Protein AF-A0A958KRF5-F1 (afdb_monomer_lite)

Radius of gyration: 27.11 Å; chains: 1; bounding box: 84×37×66 Å

Secondary structure (DSSP, 8-state):
-EEEEEEEESS--EEEEETTEEEEEEEEEEEEEES---HHHHHHHHHHSS-TTTEEEEEEETTPBPSSEEEEEEEPTTS--HHHHHHHHHHHTSS---TT-EEEEEEEEEESS--S---BTT--TTTEEEEEE-TTPBP---GGGTT----PPPP-B--TTTHHHHHHHTT----HHHHHHHHHIIIIII-SPPBHHHHHHHHHHHSHHHH-TTTTS-EEEEETTEEEEEE--

Structure (mmCIF, N/CA/C/O backbone):
data_AF-A0A958KRF5-F1
#
_entry.id   AF-A0A958KRF5-F1
#
loop_
_atom_site.group_PDB
_atom_site.id
_atom_site.type_symbol
_atom_site.label_atom_id
_atom_site.label_alt_id
_atom_site.label_comp_id
_atom_site.label_asym_id
_atom_site.label_entity_id
_atom_site.label_seq_id
_atom_site.pdbx_PDB_ins_code
_atom_site.Cartn_x
_atom_site.Cartn_y
_atom_site.Cartn_z
_atom_site.occupancy
_atom_site.B_iso_or_equiv
_atom_site.auth_seq_id
_atom_site.auth_comp_id
_atom_site.auth_asym_id
_atom_site.auth_atom_id
_atom_site.pdbx_PDB_model_num
ATOM 1 N N . MET A 1 1 ? -22.937 -1.996 3.346 1.00 79.69 1 MET A N 1
ATOM 2 C CA . MET A 1 1 ? -22.781 -1.578 4.761 1.00 79.69 1 MET A CA 1
ATOM 3 C C . MET A 1 1 ? -21.306 -1.286 5.041 1.00 79.69 1 MET A C 1
ATOM 5 O O . MET A 1 1 ? -20.457 -1.923 4.430 1.00 79.69 1 MET A O 1
ATOM 9 N N . GLN A 1 2 ? -21.000 -0.304 5.892 1.00 88.25 2 GLN A N 1
ATOM 10 C CA . GLN A 1 2 ? -19.638 0.022 6.340 1.00 88.25 2 GLN A CA 1
ATOM 11 C C . GLN A 1 2 ? -19.495 -0.416 7.794 1.00 88.25 2 GLN A C 1
ATOM 13 O O . GLN A 1 2 ? -20.316 -0.040 8.629 1.00 88.25 2 GLN A O 1
ATOM 18 N N . LEU A 1 3 ? -18.495 -1.242 8.077 1.00 89.19 3 LEU A N 1
ATOM 19 C CA . LEU A 1 3 ? -18.317 -1.873 9.380 1.00 89.19 3 LEU A CA 1
ATOM 20 C C . LEU A 1 3 ? -16.879 -1.743 9.843 1.00 89.19 3 LEU A C 1
ATOM 22 O O . LEU A 1 3 ? -15.954 -1.864 9.038 1.00 89.19 3 LEU A O 1
ATOM 26 N N . ARG A 1 4 ? -16.719 -1.584 11.151 1.00 92.19 4 ARG A N 1
ATOM 27 C CA . ARG A 1 4 ? -15.450 -1.659 11.869 1.00 92.19 4 ARG A CA 1
ATOM 28 C C . ARG A 1 4 ? -15.564 -2.754 12.919 1.00 92.19 4 ARG A C 1
ATOM 30 O O . ARG A 1 4 ? -16.393 -2.666 13.816 1.00 92.19 4 ARG A O 1
ATOM 37 N N . PHE A 1 5 ? -14.748 -3.790 12.804 1.00 93.38 5 PHE A N 1
ATOM 38 C CA . PHE A 1 5 ? -14.543 -4.764 13.866 1.00 93.38 5 PHE A CA 1
ATOM 39 C C . PHE A 1 5 ? -13.341 -4.323 14.686 1.00 93.38 5 PHE A C 1
ATOM 41 O O . PHE A 1 5 ? -12.286 -4.011 14.133 1.00 93.38 5 PHE A O 1
ATOM 48 N N . GLU A 1 6 ? -13.517 -4.319 15.996 1.00 94.19 6 GLU A N 1
ATOM 49 C CA . GLU A 1 6 ? -12.472 -4.046 16.968 1.00 94.19 6 GLU A CA 1
ATOM 50 C C . GLU A 1 6 ? -12.199 -5.319 17.748 1.00 94.19 6 GLU A C 1
ATOM 52 O O . GLU A 1 6 ? -13.107 -5.857 18.380 1.00 94.19 6 GLU A O 1
ATOM 57 N N . VAL A 1 7 ? -10.966 -5.808 17.682 1.00 93.88 7 VAL A N 1
ATOM 58 C CA . VAL A 1 7 ? -10.522 -6.975 18.439 1.00 93.88 7 VAL A CA 1
ATOM 59 C C . VAL A 1 7 ? -9.513 -6.527 19.482 1.00 93.88 7 VAL A C 1
ATOM 61 O O . VAL A 1 7 ? -8.427 -6.055 19.144 1.00 93.88 7 VAL A O 1
ATOM 64 N N . THR A 1 8 ? -9.864 -6.696 20.751 1.00 92.88 8 THR A N 1
ATOM 65 C CA . THR A 1 8 ? -9.093 -6.184 21.891 1.00 92.88 8 THR A CA 1
ATOM 66 C C . THR A 1 8 ? -8.690 -7.338 22.796 1.00 92.88 8 THR A C 1
ATOM 68 O O . THR A 1 8 ? -9.474 -8.258 23.018 1.00 92.88 8 THR A O 1
ATOM 71 N N . ASN A 1 9 ? -7.472 -7.314 23.337 1.00 89.44 9 ASN A N 1
ATOM 72 C CA . ASN A 1 9 ? -7.054 -8.309 24.326 1.00 89.44 9 ASN A CA 1
ATOM 73 C C . ASN A 1 9 ? -7.743 -8.061 25.676 1.00 89.44 9 ASN A C 1
ATOM 75 O O . ASN A 1 9 ? -7.776 -6.936 26.164 1.00 89.44 9 ASN A O 1
ATOM 79 N N . LYS A 1 10 ? -8.219 -9.132 26.314 1.00 85.81 10 LYS A N 1
ATOM 80 C CA . LYS A 1 10 ? -8.932 -9.089 27.605 1.00 85.81 10 LYS A CA 1
ATOM 81 C C . LYS A 1 10 ? -8.060 -8.682 28.786 1.00 85.81 10 LYS A C 1
ATOM 83 O O . LYS A 1 10 ? -8.551 -8.108 29.750 1.00 85.81 10 LYS A O 1
ATOM 88 N N . PHE A 1 11 ? -6.781 -9.041 28.732 1.00 81.81 11 PHE A N 1
ATOM 89 C CA . PHE A 1 11 ? -5.903 -9.049 29.906 1.00 81.81 11 PHE A CA 1
ATOM 90 C C . PHE A 1 11 ? -4.657 -8.175 29.745 1.00 81.81 11 PHE A C 1
ATOM 92 O O . PHE A 1 11 ? -3.773 -8.219 30.596 1.00 81.81 11 PHE A O 1
ATOM 99 N N . ILE A 1 12 ? -4.546 -7.432 28.642 1.00 79.19 12 ILE A N 1
ATOM 100 C CA . ILE A 1 12 ? -3.335 -6.681 28.308 1.00 79.19 12 ILE A CA 1
ATOM 101 C C . ILE A 1 12 ? -3.697 -5.215 28.114 1.00 79.19 12 ILE A C 1
ATOM 103 O O . ILE A 1 12 ? -4.363 -4.852 27.147 1.00 79.19 12 ILE A O 1
ATOM 107 N N . GLU A 1 13 ? -3.192 -4.384 29.017 1.00 82.06 13 GLU A N 1
ATOM 108 C CA . GLU A 1 13 ? -3.011 -2.953 28.795 1.00 82.06 13 GLU A CA 1
ATOM 109 C C . GLU A 1 13 ? -1.543 -2.712 28.448 1.00 82.06 13 GLU A C 1
ATOM 111 O O . GLU A 1 13 ? -0.655 -3.377 28.991 1.00 82.06 13 GLU A O 1
ATOM 116 N N . SER A 1 14 ? -1.276 -1.775 27.543 1.00 85.81 14 SER A N 1
ATOM 117 C CA . SER A 1 14 ? 0.089 -1.432 27.155 1.00 85.81 14 SER A CA 1
ATOM 118 C C . SER A 1 14 ? 0.374 0.046 27.362 1.00 85.81 14 SER A C 1
ATOM 120 O O . SER A 1 14 ? -0.522 0.880 27.494 1.00 85.81 14 SER A O 1
ATOM 122 N N . GLU A 1 15 ? 1.659 0.376 27.401 1.00 89.31 15 GLU A N 1
ATOM 123 C CA . GLU A 1 15 ? 2.116 1.753 27.324 1.00 89.31 15 GLU A CA 1
ATOM 124 C C . GLU A 1 15 ? 2.701 2.003 25.942 1.00 89.31 15 GLU A C 1
ATOM 126 O O . GLU A 1 15 ? 3.527 1.222 25.464 1.00 89.31 15 GLU A O 1
ATOM 131 N N . LYS A 1 16 ? 2.306 3.109 25.312 1.00 88.06 16 LYS A N 1
ATOM 132 C CA . LYS A 1 16 ? 2.928 3.578 24.069 1.00 88.06 16 LYS A CA 1
ATOM 133 C C . LYS A 1 16 ? 3.718 4.831 24.336 1.00 88.06 16 LYS A C 1
ATOM 135 O O . LYS A 1 16 ? 3.261 5.711 25.072 1.00 88.06 16 LYS A O 1
ATOM 140 N N . ARG A 1 17 ? 4.890 4.930 23.710 1.00 87.62 17 ARG A N 1
ATOM 141 C CA . ARG A 1 17 ? 5.601 6.203 23.642 1.00 87.62 17 ARG A CA 1
ATOM 142 C C . ARG A 1 17 ? 4.840 7.161 22.731 1.00 87.62 17 ARG A C 1
ATOM 144 O O . ARG A 1 17 ? 4.450 6.786 21.625 1.00 87.62 17 ARG A O 1
ATOM 151 N N . ILE A 1 18 ? 4.657 8.386 23.212 1.00 86.62 18 ILE A N 1
ATOM 152 C CA . ILE A 1 18 ? 3.979 9.467 22.503 1.00 86.62 18 ILE A CA 1
ATOM 153 C C . ILE A 1 18 ? 4.820 10.730 22.645 1.00 86.62 18 ILE A C 1
ATOM 155 O O . ILE A 1 18 ? 4.816 11.397 23.683 1.00 86.62 18 ILE A O 1
ATOM 159 N N . GLY A 1 19 ? 5.620 11.005 21.619 1.00 84.75 19 GLY A N 1
ATOM 160 C CA . GLY A 1 19 ? 6.720 11.966 21.683 1.00 84.75 19 GLY A CA 1
ATOM 161 C C . GLY A 1 19 ? 7.662 11.662 22.851 1.00 84.75 19 GLY A C 1
ATOM 162 O O . GLY A 1 19 ? 8.287 10.600 22.898 1.00 84.75 19 GLY A O 1
ATOM 163 N N . ALA A 1 20 ? 7.751 12.587 23.811 1.00 84.50 20 ALA A N 1
ATOM 164 C CA . ALA A 1 20 ? 8.612 12.462 24.991 1.00 84.50 20 ALA A CA 1
ATOM 165 C C . ALA A 1 20 ? 7.956 11.764 26.202 1.00 84.50 20 ALA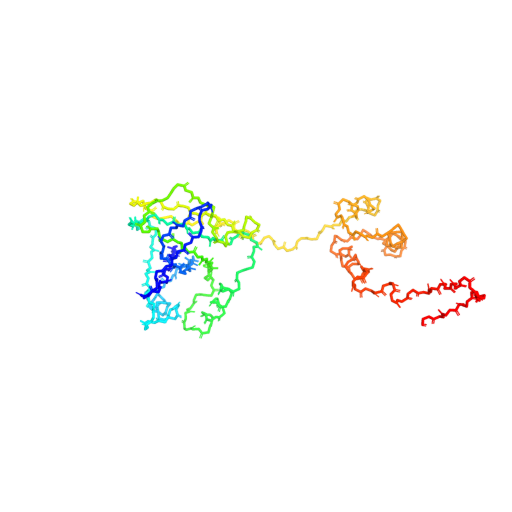 A C 1
ATOM 167 O O . ALA A 1 20 ? 8.630 11.544 27.208 1.00 84.50 20 ALA A O 1
ATOM 168 N N . THR A 1 21 ? 6.665 11.424 26.144 1.00 87.38 21 THR A N 1
ATOM 169 C CA . THR A 1 21 ? 5.931 10.816 27.268 1.00 87.38 21 THR A CA 1
ATOM 170 C C . THR A 1 21 ? 5.457 9.400 26.939 1.00 87.38 21 THR A C 1
ATOM 172 O O . THR A 1 21 ? 5.683 8.876 25.845 1.00 87.38 21 THR A O 1
ATOM 175 N N . ARG A 1 22 ? 4.821 8.745 27.916 1.00 89.25 22 ARG A N 1
ATOM 176 C CA . ARG A 1 22 ? 4.114 7.476 27.733 1.00 89.25 22 ARG A CA 1
ATOM 177 C C . ARG A 1 22 ? 2.656 7.634 28.127 1.00 89.25 22 ARG A C 1
ATOM 179 O O . ARG A 1 22 ? 2.356 8.337 29.090 1.00 89.25 22 ARG A O 1
ATOM 186 N N . ALA A 1 23 ? 1.772 6.956 27.407 1.00 89.44 23 ALA A N 1
ATOM 187 C CA . ALA A 1 23 ? 0.360 6.867 27.749 1.00 89.44 23 ALA A CA 1
ATOM 188 C C . ALA A 1 23 ? -0.068 5.406 27.839 1.00 89.44 23 ALA A C 1
ATOM 190 O O . ALA A 1 23 ? 0.371 4.578 27.037 1.00 89.44 23 ALA A O 1
ATOM 191 N N . LYS A 1 24 ? -0.946 5.110 28.801 1.00 91.56 24 LYS A N 1
ATOM 192 C CA . LYS A 1 24 ? -1.617 3.815 28.884 1.00 91.56 24 LYS A CA 1
ATOM 193 C C . LYS A 1 24 ? -2.723 3.748 27.845 1.00 91.56 24 LYS A C 1
ATOM 195 O O . LYS A 1 24 ? -3.577 4.639 27.782 1.00 91.56 24 LYS A O 1
ATOM 200 N N . VAL A 1 25 ? -2.703 2.687 27.057 1.00 91.25 25 VAL A N 1
ATOM 201 C CA . VAL A 1 25 ? -3.658 2.455 25.981 1.00 91.25 25 VAL A CA 1
ATOM 202 C C . VAL A 1 25 ? -4.135 1.009 25.991 1.00 91.25 25 VAL A C 1
ATOM 204 O O . VAL A 1 25 ? -3.460 0.108 26.497 1.00 91.25 25 VAL A O 1
ATOM 207 N N . LYS A 1 26 ? -5.286 0.782 25.368 1.00 91.25 26 LYS A N 1
ATOM 208 C CA . LYS A 1 26 ? -5.682 -0.546 24.902 1.00 91.25 26 LYS A CA 1
ATOM 209 C C . LYS A 1 26 ? -5.274 -0.688 23.440 1.00 91.25 26 LYS A C 1
ATOM 211 O O . LYS A 1 26 ? -5.622 0.157 22.613 1.00 91.25 26 LYS A O 1
ATOM 216 N N . ASP A 1 27 ? -4.531 -1.748 23.132 1.00 91.25 27 ASP A N 1
ATOM 217 C CA . ASP A 1 27 ? -4.245 -2.133 21.752 1.00 91.25 27 ASP A CA 1
ATOM 218 C C . ASP A 1 27 ? -5.478 -2.807 21.145 1.00 91.25 27 ASP A C 1
ATOM 220 O O . ASP A 1 27 ? -5.961 -3.826 21.649 1.00 91.25 27 ASP A O 1
ATOM 224 N N . VAL A 1 28 ? -5.951 -2.257 20.034 1.00 93.31 28 VAL A N 1
ATOM 225 C CA . VAL A 1 28 ? -7.111 -2.753 19.298 1.00 93.31 28 VAL A CA 1
ATOM 226 C C . VAL A 1 28 ? -6.673 -3.119 17.885 1.00 93.31 28 VAL A C 1
ATOM 228 O O . VAL A 1 28 ? -6.094 -2.303 17.169 1.00 93.31 28 VAL A O 1
ATOM 231 N N . PHE A 1 29 ? -6.955 -4.343 17.455 1.00 93.75 29 PHE A N 1
ATOM 232 C CA . PHE A 1 29 ? -6.814 -4.739 16.057 1.00 93.75 29 PHE A CA 1
ATOM 233 C C . PHE A 1 29 ? -8.082 -4.372 15.303 1.00 93.75 29 PHE A C 1
ATOM 235 O O . PHE A 1 29 ? -9.191 -4.677 15.746 1.00 93.75 29 PHE A O 1
ATOM 242 N N . LEU A 1 30 ? -7.913 -3.704 14.168 1.00 94.31 30 LEU A N 1
ATOM 243 C CA . LEU A 1 30 ? -9.020 -3.189 13.384 1.00 94.31 30 LEU A CA 1
ATOM 244 C C . LEU A 1 30 ? -9.201 -3.986 12.103 1.00 94.31 30 LEU A C 1
ATOM 246 O O . LEU A 1 30 ? -8.239 -4.223 11.373 1.00 94.31 30 LEU A O 1
ATOM 250 N N . PHE A 1 31 ? -10.456 -4.308 11.800 1.00 93.44 31 PHE A N 1
ATOM 251 C CA . PHE A 1 31 ? -10.863 -4.850 10.508 1.00 93.44 31 PHE A CA 1
ATOM 252 C C . PHE A 1 31 ? -12.042 -4.044 9.970 1.00 93.44 31 PHE A C 1
ATOM 254 O O . PHE A 1 31 ? -13.120 -4.012 10.564 1.00 93.44 31 PHE A O 1
ATOM 261 N N . TYR A 1 32 ? -11.846 -3.394 8.833 1.00 92.06 32 TYR A N 1
ATOM 262 C CA . TYR A 1 32 ? -12.872 -2.631 8.140 1.00 92.06 32 TYR A CA 1
ATOM 263 C C . TYR A 1 32 ? -13.445 -3.481 7.022 1.00 92.06 32 TYR A C 1
ATOM 265 O O . TYR A 1 32 ? -12.696 -4.017 6.208 1.00 92.06 32 TYR A O 1
ATOM 273 N N . PHE A 1 33 ? -14.770 -3.555 6.961 1.00 89.12 33 PHE A N 1
ATOM 274 C CA . PHE A 1 33 ? -15.487 -4.236 5.893 1.00 89.12 33 PHE A CA 1
ATOM 275 C C . PHE A 1 33 ? -16.419 -3.255 5.194 1.00 89.12 33 PHE A C 1
ATOM 277 O O . PHE A 1 33 ? -17.196 -2.543 5.837 1.00 89.12 33 PHE A O 1
ATOM 284 N N . GLN A 1 34 ? -16.373 -3.247 3.865 1.00 85.69 34 GLN A N 1
ATOM 285 C CA . GLN A 1 34 ? -17.325 -2.523 3.032 1.00 85.69 34 GLN A CA 1
ATOM 286 C C . GLN A 1 34 ? -18.035 -3.511 2.106 1.00 85.69 34 GLN A C 1
ATOM 288 O O . GLN A 1 34 ? -17.536 -3.832 1.028 1.00 85.69 34 GLN A O 1
ATOM 293 N N . ASP A 1 35 ? -19.201 -3.992 2.545 1.00 79.12 35 ASP A N 1
ATOM 294 C CA . ASP A 1 35 ? -20.067 -4.890 1.772 1.00 79.12 35 ASP A CA 1
ATOM 295 C C . ASP A 1 35 ? -21.473 -5.002 2.394 1.00 79.12 35 ASP A C 1
ATOM 297 O O . ASP A 1 35 ? -21.731 -4.504 3.493 1.00 79.12 35 ASP A O 1
ATOM 301 N N . ASN A 1 36 ? -22.409 -5.650 1.707 1.00 78.38 36 ASN A N 1
ATOM 302 C CA . ASN A 1 36 ? -23.692 -6.084 2.253 1.00 78.38 36 ASN A CA 1
ATOM 303 C C . ASN A 1 36 ? -23.544 -7.470 2.893 1.00 78.38 36 ASN A C 1
ATOM 305 O O . ASN A 1 36 ? -23.828 -8.492 2.276 1.00 78.38 36 ASN A O 1
ATOM 309 N N . LEU A 1 37 ? -23.073 -7.490 4.138 1.00 79.81 37 LEU A N 1
ATOM 310 C CA . LEU A 1 37 ? -22.965 -8.709 4.940 1.00 79.81 37 LEU A CA 1
ATOM 311 C C . LEU A 1 37 ? -24.303 -9.032 5.616 1.00 79.81 37 LEU A C 1
ATOM 313 O O . LEU A 1 37 ? -24.923 -8.159 6.226 1.00 79.81 37 LEU A O 1
ATOM 317 N N . SER A 1 38 ? -24.738 -10.288 5.526 1.00 82.69 38 SER A N 1
ATOM 318 C CA . SER A 1 38 ? -25.911 -10.794 6.241 1.00 82.69 38 SER A CA 1
ATOM 319 C C . SER A 1 38 ? -25.623 -10.988 7.734 1.00 82.69 38 SER A C 1
ATOM 321 O O . SER A 1 38 ? -24.473 -11.045 8.172 1.00 82.69 38 SER A O 1
ATOM 323 N N . THR A 1 39 ? -26.666 -11.160 8.549 1.00 83.62 39 THR A N 1
ATOM 324 C CA . THR A 1 39 ? -26.510 -11.470 9.981 1.00 83.62 39 THR A CA 1
ATOM 325 C C . THR A 1 39 ? -25.702 -12.750 10.215 1.00 83.62 39 THR A C 1
ATOM 327 O O . THR A 1 39 ? -24.913 -12.822 11.156 1.00 83.62 39 THR A O 1
ATOM 330 N N . ASN A 1 40 ? -25.864 -13.753 9.346 1.00 83.94 40 ASN A N 1
ATOM 331 C CA . ASN A 1 40 ? -25.083 -14.984 9.418 1.00 83.94 40 ASN A CA 1
ATOM 332 C C . ASN A 1 40 ? -23.593 -14.717 9.158 1.00 83.94 40 ASN A C 1
ATOM 334 O O . ASN A 1 40 ? -22.742 -15.229 9.883 1.00 83.94 40 ASN A O 1
ATOM 338 N N . ASP A 1 41 ? -23.288 -13.854 8.190 1.00 83.31 41 ASP A N 1
ATOM 339 C CA . ASP A 1 41 ? -21.914 -13.488 7.848 1.00 83.31 41 ASP A CA 1
ATOM 340 C C . ASP A 1 41 ? -21.221 -12.779 9.015 1.00 83.31 41 ASP A C 1
ATOM 342 O O . ASP A 1 41 ? -20.102 -13.129 9.391 1.00 83.31 41 ASP A O 1
ATOM 346 N N . LEU A 1 42 ? -21.922 -11.843 9.663 1.00 85.56 42 LEU A N 1
ATOM 347 C CA . LEU A 1 42 ? -21.430 -11.163 10.864 1.00 85.56 42 LEU A CA 1
ATOM 348 C C . LEU A 1 42 ? -21.155 -12.144 12.009 1.00 85.56 42 LEU A C 1
ATOM 350 O O . LEU A 1 42 ? -20.163 -11.993 12.720 1.00 85.56 42 LEU A O 1
ATOM 354 N N . ASN A 1 43 ? -22.005 -13.157 12.189 1.00 86.38 43 ASN A N 1
ATOM 355 C CA . ASN A 1 43 ? -21.811 -14.176 13.221 1.00 86.38 43 ASN A CA 1
ATOM 356 C C . ASN A 1 43 ? -20.592 -15.063 12.943 1.00 86.38 43 ASN A C 1
ATOM 358 O O . ASN A 1 43 ? -19.884 -15.431 13.882 1.00 86.38 43 ASN A O 1
ATOM 362 N N . ILE A 1 44 ? -20.331 -15.393 11.677 1.00 85.06 44 ILE A N 1
ATOM 363 C CA . ILE A 1 44 ? -19.126 -16.127 11.273 1.00 85.06 44 ILE A CA 1
ATOM 364 C C . ILE A 1 44 ? -17.888 -15.262 11.523 1.00 85.06 44 ILE A C 1
ATOM 366 O O . ILE A 1 44 ? -16.974 -15.700 12.218 1.00 85.06 44 ILE A O 1
ATOM 370 N N . LEU A 1 45 ? -17.883 -14.015 11.045 1.00 86.50 45 LEU A N 1
ATOM 371 C CA . LEU A 1 45 ? -16.763 -13.085 11.227 1.00 86.50 45 LEU A CA 1
ATOM 372 C C . LEU A 1 45 ? -16.425 -12.863 12.699 1.00 86.50 45 LEU A C 1
ATOM 374 O O . LEU A 1 45 ? -15.259 -12.950 13.080 1.00 86.50 45 LEU A O 1
ATOM 378 N N . LYS A 1 46 ? -17.439 -12.668 13.551 1.00 87.12 46 LYS A N 1
ATOM 379 C CA . LYS A 1 46 ? -17.240 -12.556 15.000 1.00 87.12 46 LYS A CA 1
ATOM 380 C C . LYS A 1 46 ? -16.516 -13.768 15.575 1.00 87.12 46 LYS A C 1
ATOM 382 O O . LYS A 1 46 ? -15.736 -13.587 16.489 1.00 87.12 46 LYS A O 1
ATOM 387 N N . LYS A 1 47 ? -16.730 -14.982 15.066 1.00 84.94 47 LYS A N 1
ATOM 388 C CA . LYS A 1 47 ? -16.044 -16.186 15.566 1.00 84.94 47 LYS A CA 1
ATOM 389 C C . LYS A 1 47 ? -14.635 -16.361 15.005 1.00 84.94 47 LYS A C 1
ATOM 391 O O . LYS A 1 47 ? -13.794 -16.925 15.689 1.00 84.94 47 LYS A O 1
ATOM 396 N N . VAL A 1 48 ? -14.396 -15.923 13.771 1.00 84.94 48 VAL A N 1
ATOM 397 C CA . VAL A 1 48 ? -13.145 -16.200 13.045 1.00 84.94 48 VAL A CA 1
ATOM 398 C C . VAL A 1 48 ? -12.075 -15.135 13.294 1.00 84.94 48 VAL A C 1
ATOM 400 O O . VAL A 1 48 ? -10.894 -15.461 13.326 1.00 84.94 48 VAL A O 1
ATOM 403 N N . LEU A 1 49 ? -12.463 -13.871 13.483 1.00 86.62 49 LEU A N 1
ATOM 404 C CA . LEU A 1 49 ? -11.512 -12.753 13.557 1.00 86.62 49 LEU A CA 1
ATOM 405 C C . LEU A 1 49 ? -10.755 -12.639 14.888 1.00 86.62 49 LEU A C 1
ATOM 407 O O . LEU A 1 49 ? -9.842 -11.824 14.990 1.00 86.62 49 LEU A O 1
ATOM 411 N N . HIS A 1 50 ? -11.125 -13.409 15.911 1.00 90.06 50 HIS A N 1
ATOM 412 C CA . HIS A 1 50 ? -10.489 -13.321 17.222 1.00 90.06 50 HIS A CA 1
ATOM 413 C C . HIS A 1 50 ? -10.439 -14.673 17.927 1.00 90.06 50 HIS A C 1
ATOM 415 O O . HIS A 1 50 ? -11.212 -15.586 17.633 1.00 90.06 50 HIS A O 1
ATOM 421 N N . ASN A 1 51 ? -9.554 -14.774 18.915 1.00 89.12 51 ASN A N 1
ATOM 422 C CA . ASN A 1 51 ? -9.560 -15.879 19.861 1.00 89.12 51 ASN A CA 1
ATOM 423 C C . ASN A 1 51 ? -10.417 -15.514 21.080 1.00 89.12 51 ASN A C 1
ATOM 425 O O . ASN A 1 51 ? -9.977 -14.751 21.938 1.00 89.12 51 ASN A O 1
ATOM 429 N N . SER A 1 52 ? -11.606 -16.105 21.207 1.00 89.12 52 SER A N 1
ATOM 430 C CA . SER A 1 52 ? -12.566 -15.769 22.270 1.00 89.12 52 SER A CA 1
ATOM 431 C C . SER A 1 52 ? -12.068 -16.008 23.697 1.00 89.12 52 SER A C 1
ATOM 433 O O . SER A 1 52 ? -12.626 -15.445 24.640 1.00 89.12 52 SER A O 1
ATOM 435 N N . ALA A 1 53 ? -11.037 -16.835 23.892 1.00 89.56 53 ALA A N 1
ATOM 436 C CA . ALA A 1 53 ? -10.445 -17.045 25.212 1.00 89.56 53 ALA A CA 1
ATOM 437 C C . ALA A 1 53 ? -9.596 -15.846 25.666 1.00 89.56 53 ALA A C 1
ATOM 439 O O . ALA A 1 53 ? -9.551 -15.542 26.855 1.00 89.56 53 ALA A O 1
ATOM 440 N N . LEU A 1 54 ? -8.943 -15.156 24.727 1.00 90.81 54 LEU A N 1
ATOM 441 C CA . LEU A 1 54 ? -7.959 -14.104 25.016 1.00 90.81 54 LEU A CA 1
ATOM 442 C C . LEU A 1 54 ? -8.432 -12.709 24.616 1.00 90.81 54 LEU A C 1
ATOM 444 O O . LEU A 1 54 ? -7.906 -11.714 25.112 1.00 90.81 54 LEU A O 1
ATOM 448 N N . GLN A 1 55 ? -9.398 -12.636 23.710 1.00 93.44 55 GLN A N 1
ATOM 449 C CA . GLN A 1 55 ? -9.810 -11.413 23.047 1.00 93.44 55 GLN A CA 1
ATOM 450 C C . GLN A 1 55 ? -11.322 -11.245 23.115 1.00 93.44 55 GLN A C 1
ATOM 452 O O . GLN A 1 55 ? -12.067 -12.223 23.210 1.00 93.44 55 GLN A O 1
ATOM 457 N N . ASP A 1 56 ? -11.752 -9.994 23.051 1.00 91.06 56 ASP A N 1
ATOM 458 C CA . ASP A 1 56 ? -13.130 -9.598 22.794 1.00 91.06 56 ASP A CA 1
ATOM 459 C C . ASP A 1 56 ? -13.236 -8.990 21.401 1.00 91.06 56 ASP A C 1
ATOM 461 O O . ASP A 1 56 ? -12.272 -8.422 20.884 1.00 91.06 56 ASP A O 1
ATOM 465 N N . VAL A 1 57 ? -14.420 -9.110 20.800 1.00 93.06 57 VAL A N 1
ATOM 466 C CA . VAL A 1 57 ? -14.732 -8.502 19.508 1.00 93.06 57 VAL A CA 1
ATOM 467 C C . VAL A 1 57 ? -15.954 -7.598 19.624 1.00 93.06 57 VAL A C 1
ATOM 469 O O . VAL A 1 57 ? -17.031 -8.030 20.039 1.00 93.06 57 VAL A O 1
ATOM 472 N N . ALA A 1 58 ? -15.802 -6.348 19.205 1.00 90.88 58 ALA A N 1
ATOM 473 C CA . ALA A 1 58 ? -16.891 -5.397 19.043 1.00 90.88 58 ALA A CA 1
ATOM 474 C C . ALA A 1 58 ? -17.109 -5.098 17.557 1.00 90.88 58 ALA A C 1
ATOM 476 O O . ALA A 1 58 ? -16.174 -5.102 16.759 1.00 90.88 58 ALA A O 1
ATOM 477 N N . VAL A 1 59 ? -18.364 -4.851 17.179 1.00 90.19 59 VAL A N 1
ATOM 478 C CA . VAL A 1 59 ? -18.726 -4.412 15.827 1.00 90.19 59 VAL A CA 1
ATOM 479 C C . VAL A 1 59 ? -19.316 -3.022 15.938 1.00 90.19 59 VAL A C 1
ATOM 481 O O . VAL A 1 59 ? -20.350 -2.834 16.571 1.00 90.19 59 VAL A O 1
ATOM 484 N N . ILE A 1 60 ? -18.638 -2.074 15.314 1.00 87.81 60 ILE A N 1
ATOM 485 C CA . ILE A 1 60 ? -18.972 -0.662 15.276 1.00 87.81 60 ILE A CA 1
ATOM 486 C C . ILE A 1 60 ? -19.533 -0.353 13.891 1.00 87.81 60 ILE A C 1
ATOM 488 O O . ILE A 1 60 ? -18.922 -0.648 12.858 1.00 87.81 60 ILE A O 1
ATOM 492 N N . THR A 1 61 ? -20.718 0.244 13.877 1.00 84.00 61 THR A N 1
ATOM 493 C CA . THR A 1 61 ? -21.321 0.844 12.685 1.00 84.00 61 THR A CA 1
ATOM 494 C C . THR A 1 61 ? -21.131 2.353 12.724 1.00 84.00 61 THR A C 1
ATOM 496 O O . THR A 1 61 ? -20.847 2.923 13.782 1.00 84.00 61 THR A O 1
ATOM 499 N N . THR A 1 62 ? -21.316 3.015 11.583 1.00 76.31 62 THR A N 1
ATOM 500 C CA . THR A 1 62 ? -21.359 4.481 11.523 1.00 76.31 62 THR A CA 1
ATOM 501 C C . THR A 1 62 ? -22.316 5.021 12.589 1.00 76.31 62 THR A C 1
ATOM 503 O O . THR A 1 62 ? -23.347 4.401 12.861 1.00 76.31 62 THR A O 1
ATOM 506 N N . ASP A 1 63 ? -21.927 6.125 13.225 1.00 75.69 63 ASP A N 1
ATOM 507 C CA . ASP A 1 63 ? -22.679 6.815 14.283 1.00 75.69 63 ASP A CA 1
ATOM 508 C C . ASP A 1 63 ? -22.727 6.123 15.654 1.00 75.69 63 ASP A C 1
ATOM 510 O O . ASP A 1 63 ? -23.353 6.635 16.583 1.00 75.69 63 ASP A O 1
ATOM 514 N N . THR A 1 64 ? -22.001 5.015 15.839 1.00 79.12 64 THR A N 1
ATOM 515 C CA . THR A 1 64 ? -21.781 4.471 17.189 1.00 79.12 64 THR A CA 1
ATOM 516 C C . THR A 1 64 ? -20.945 5.473 18.002 1.00 79.12 64 THR A C 1
ATOM 518 O O . THR A 1 64 ? -19.883 5.891 17.520 1.00 79.12 64 THR A O 1
ATOM 521 N N . PRO A 1 65 ? -21.381 5.870 19.212 1.00 79.19 65 PRO A N 1
ATOM 522 C CA . PRO A 1 65 ? -20.603 6.753 20.069 1.00 79.19 65 PRO A CA 1
ATOM 523 C C . PRO A 1 65 ? -19.351 6.033 20.572 1.00 79.19 65 PRO A C 1
ATOM 525 O O . PRO A 1 65 ? -19.417 4.893 21.030 1.00 79.19 65 PRO A O 1
ATOM 528 N N . ILE A 1 66 ? -18.208 6.707 20.492 1.00 81.56 66 ILE A N 1
ATOM 529 C CA . ILE A 1 66 ? -16.946 6.203 21.035 1.00 81.56 66 ILE A CA 1
ATOM 530 C C . ILE A 1 66 ? -16.730 6.792 22.430 1.00 81.56 66 ILE A C 1
ATOM 532 O O . ILE A 1 66 ? -16.743 8.005 22.583 1.00 81.56 66 ILE A O 1
ATOM 536 N N . GLU A 1 67 ? -16.506 5.959 23.444 1.00 84.62 67 GLU A N 1
ATOM 537 C CA . GLU A 1 67 ? -16.366 6.419 24.836 1.00 84.62 67 GLU A CA 1
ATOM 538 C C . GLU A 1 67 ? -15.023 7.108 25.113 1.00 84.62 67 GLU A C 1
ATOM 540 O O . GLU A 1 67 ? -14.971 8.135 25.788 1.00 84.62 67 GLU A O 1
ATOM 545 N N . LEU A 1 68 ? -13.932 6.560 24.574 1.00 89.06 68 LEU A N 1
ATOM 546 C CA . LEU A 1 68 ? -12.567 7.027 24.809 1.00 89.06 68 LEU A CA 1
ATOM 547 C C . LEU A 1 68 ? -11.949 7.628 23.547 1.00 89.06 68 LEU A C 1
ATOM 549 O O . LEU A 1 68 ? -12.362 7.350 22.426 1.00 89.06 68 LEU A O 1
ATOM 553 N N . GLN A 1 69 ? -10.923 8.459 23.708 1.00 91.38 69 GLN A N 1
ATOM 554 C CA . GLN A 1 69 ? -10.185 8.953 22.549 1.00 91.38 69 GLN A CA 1
ATOM 555 C C . GLN A 1 69 ? -9.483 7.778 21.852 1.00 91.38 69 GLN A C 1
ATOM 557 O O . GLN A 1 69 ? -8.790 6.991 22.498 1.00 91.38 69 GLN A O 1
ATOM 562 N N . LYS A 1 70 ? -9.644 7.672 20.533 1.00 92.00 70 LYS A N 1
ATOM 563 C CA . LYS A 1 70 ? -9.027 6.628 19.710 1.00 92.00 70 LYS A CA 1
ATOM 564 C C . LYS A 1 70 ? -8.133 7.233 18.646 1.00 92.00 70 LYS A C 1
ATOM 566 O O . LYS 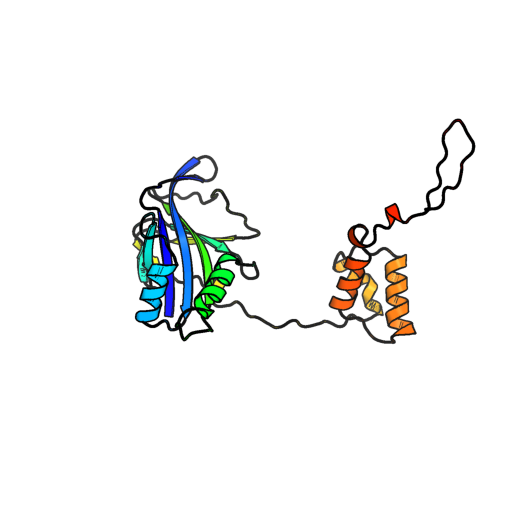A 1 70 ? -8.454 8.274 18.067 1.00 92.00 70 LYS A O 1
ATOM 571 N N . VAL A 1 71 ? -7.028 6.547 18.382 1.00 92.44 71 VAL A N 1
ATOM 572 C CA . VAL A 1 71 ? -6.143 6.844 17.258 1.00 92.44 71 VAL A CA 1
ATOM 573 C C . VAL A 1 71 ? -5.959 5.589 16.429 1.00 92.44 71 VAL A C 1
ATOM 575 O O . VAL A 1 71 ? -5.325 4.635 16.881 1.00 92.44 71 VAL A O 1
ATOM 578 N N . ASP A 1 72 ? -6.496 5.608 15.216 1.00 93.00 72 ASP A N 1
ATOM 579 C CA . ASP A 1 72 ? -6.338 4.527 14.254 1.00 93.00 72 ASP A CA 1
ATOM 580 C C . ASP A 1 72 ? -5.061 4.766 13.437 1.00 93.00 72 ASP A C 1
ATOM 582 O O . ASP A 1 72 ? -4.896 5.812 12.813 1.00 93.00 72 ASP A O 1
ATOM 586 N N . LEU A 1 73 ? -4.162 3.787 13.425 1.00 93.31 73 LEU A N 1
ATOM 587 C CA . LEU A 1 73 ? -3.033 3.673 12.510 1.00 93.31 73 LEU A CA 1
ATOM 588 C C . LEU A 1 73 ? -3.424 2.736 11.364 1.00 93.31 73 LEU A C 1
ATOM 590 O O . LEU A 1 73 ? -3.479 1.513 11.535 1.00 93.31 73 LEU A O 1
ATOM 594 N N . LEU A 1 74 ? -3.695 3.320 10.199 1.00 92.88 74 LEU A N 1
ATOM 595 C CA . LEU A 1 74 ? -4.204 2.626 9.015 1.00 92.88 74 LEU A CA 1
ATOM 596 C C . LEU A 1 74 ? -3.216 2.746 7.857 1.00 92.88 74 LEU A C 1
ATOM 598 O O . LEU A 1 74 ? -2.533 3.760 7.736 1.00 92.88 74 LEU A O 1
ATOM 602 N N . PHE A 1 75 ? -3.149 1.745 6.980 1.00 91.94 75 PHE A N 1
ATOM 603 C CA . PHE A 1 75 ? -2.262 1.780 5.813 1.00 91.94 75 PHE A CA 1
ATOM 604 C C . PHE A 1 75 ? -2.669 2.853 4.797 1.00 91.94 75 PHE A C 1
ATOM 606 O O . PHE A 1 75 ? -3.851 3.025 4.497 1.00 91.94 75 PHE A O 1
ATOM 613 N N . LEU A 1 76 ? -1.689 3.559 4.228 1.00 89.19 76 LEU A N 1
ATOM 614 C CA . LEU A 1 76 ? -1.920 4.483 3.119 1.00 89.19 76 LEU A CA 1
ATOM 615 C C . LEU A 1 76 ? -2.502 3.751 1.896 1.00 89.19 76 LEU A C 1
ATOM 617 O O . LEU A 1 76 ? -2.162 2.592 1.651 1.00 89.19 76 LEU A O 1
ATOM 621 N N . PRO A 1 77 ? -3.353 4.416 1.091 1.00 83.19 77 PRO A N 1
ATOM 622 C CA . PRO A 1 77 ? -3.802 3.862 -0.182 1.00 83.19 77 PRO A CA 1
ATOM 623 C C . PRO A 1 77 ? -2.619 3.423 -1.055 1.00 83.19 77 PRO A C 1
ATOM 625 O O . PRO A 1 77 ? -1.642 4.156 -1.179 1.00 83.19 77 PRO A O 1
ATOM 628 N N . GLY A 1 78 ? -2.718 2.236 -1.654 1.00 80.19 78 GLY A N 1
ATOM 629 C CA . GLY A 1 78 ? -1.653 1.647 -2.474 1.00 80.19 78 GLY A CA 1
ATOM 630 C C . GLY A 1 78 ? -0.641 0.796 -1.699 1.00 80.19 78 GLY A C 1
ATOM 631 O O . GLY A 1 78 ? 0.119 0.064 -2.323 1.00 80.19 78 GLY A O 1
ATOM 632 N N . MET A 1 79 ? -0.658 0.824 -0.363 1.00 86.62 79 MET A N 1
ATOM 633 C CA . MET A 1 79 ? 0.147 -0.089 0.451 1.00 86.62 79 MET A CA 1
ATOM 634 C C . MET A 1 79 ? -0.484 -1.480 0.509 1.00 86.62 79 MET A C 1
ATOM 636 O O . MET A 1 79 ? -1.706 -1.627 0.598 1.00 86.62 79 MET A O 1
ATOM 640 N N . THR A 1 80 ? 0.363 -2.505 0.502 1.00 86.69 80 THR A N 1
ATOM 641 C CA . THR A 1 80 ? -0.075 -3.896 0.616 1.00 86.69 80 THR A CA 1
ATOM 642 C C . THR A 1 80 ? -0.505 -4.215 2.044 1.00 86.69 80 THR A C 1
ATOM 644 O O . THR A 1 80 ? 0.291 -4.144 2.979 1.00 86.69 80 THR A O 1
ATOM 647 N N . ASP A 1 81 ? -1.756 -4.639 2.201 1.00 91.50 81 ASP A N 1
ATOM 648 C CA . ASP A 1 81 ? -2.306 -5.125 3.464 1.00 91.50 81 ASP A CA 1
ATOM 649 C C . ASP A 1 81 ? -2.425 -6.659 3.437 1.00 91.50 81 ASP A C 1
ATOM 651 O O . ASP A 1 81 ? -3.436 -7.232 3.026 1.00 91.50 81 ASP A O 1
ATOM 655 N N . ASN A 1 82 ? -1.365 -7.338 3.880 1.00 91.56 82 ASN A N 1
ATOM 656 C CA . ASN A 1 82 ? -1.288 -8.804 3.864 1.00 91.56 82 ASN A CA 1
ATOM 657 C C . ASN A 1 82 ? -2.346 -9.472 4.754 1.00 91.56 82 ASN A C 1
ATOM 659 O O . ASN A 1 82 ? -2.796 -10.584 4.461 1.00 91.56 82 ASN A O 1
ATOM 663 N N . VAL A 1 83 ? -2.740 -8.819 5.852 1.00 91.75 83 VAL A N 1
ATOM 664 C CA . VAL A 1 83 ? -3.750 -9.362 6.767 1.00 91.75 83 VAL A CA 1
ATOM 665 C C . VAL A 1 83 ? -5.121 -9.279 6.107 1.00 91.75 83 VAL A C 1
ATOM 667 O O . VAL A 1 83 ? -5.856 -10.266 6.118 1.00 91.75 83 VAL A O 1
ATOM 670 N N . ALA A 1 84 ? -5.442 -8.156 5.458 1.00 90.75 84 ALA A N 1
ATOM 671 C CA . ALA A 1 84 ? -6.664 -8.030 4.670 1.00 90.75 84 ALA A CA 1
ATOM 672 C C . ALA A 1 84 ? -6.732 -9.074 3.548 1.00 90.75 84 ALA A C 1
ATOM 674 O O . ALA A 1 84 ? -7.774 -9.704 3.383 1.00 90.75 84 ALA A O 1
ATOM 675 N N . GLU A 1 85 ? -5.643 -9.299 2.806 1.00 88.81 85 GLU A N 1
ATOM 676 C CA . GLU A 1 85 ? -5.600 -10.320 1.745 1.00 88.81 85 GLU A CA 1
ATOM 677 C C . GLU A 1 85 ? -5.761 -11.746 2.288 1.00 88.81 85 GLU A C 1
ATOM 679 O O . GLU A 1 85 ? -6.500 -12.559 1.722 1.00 88.81 85 GLU A O 1
ATOM 684 N N . SER A 1 86 ? -5.150 -12.043 3.437 1.00 89.31 86 SER A N 1
ATOM 685 C CA . SER A 1 86 ? -5.324 -13.330 4.120 1.00 89.31 86 SER A CA 1
ATOM 686 C C . SER A 1 86 ? -6.774 -13.538 4.558 1.00 89.31 86 SER A C 1
ATOM 688 O O . SER A 1 86 ? -7.327 -14.622 4.379 1.00 89.31 86 SER A O 1
ATOM 690 N N . ILE A 1 87 ? -7.424 -12.489 5.073 1.00 86.69 87 ILE A N 1
ATOM 691 C CA . ILE A 1 87 ? -8.843 -12.531 5.436 1.00 86.69 87 ILE A CA 1
ATOM 692 C C . ILE A 1 87 ? -9.695 -12.741 4.194 1.00 86.69 87 ILE A C 1
ATOM 694 O O . ILE A 1 87 ? -10.508 -13.653 4.196 1.00 86.69 87 ILE A O 1
ATOM 698 N N . LYS A 1 88 ? -9.502 -11.976 3.115 1.00 84.56 88 LYS A N 1
ATOM 699 C CA . LYS A 1 88 ? -10.249 -12.176 1.860 1.00 84.56 88 LYS A CA 1
ATOM 700 C C . LYS A 1 88 ? -10.136 -13.617 1.364 1.00 84.56 88 LYS A C 1
ATOM 702 O O . LYS A 1 88 ? -11.150 -14.228 1.033 1.00 84.56 88 LYS A O 1
ATOM 707 N N . SER A 1 89 ? -8.925 -14.172 1.391 1.00 83.62 89 SER A N 1
ATOM 708 C CA . SER A 1 89 ? -8.662 -15.563 1.017 1.00 83.62 89 SER A CA 1
ATOM 709 C C . SER A 1 89 ? -9.396 -16.547 1.931 1.00 83.62 89 SER A C 1
ATOM 711 O O . SER A 1 89 ? -10.049 -17.467 1.448 1.00 83.62 89 SER A O 1
ATOM 713 N N . ALA A 1 90 ? -9.363 -16.331 3.249 1.00 82.00 90 ALA A N 1
ATOM 714 C CA . ALA A 1 90 ? -10.086 -17.160 4.210 1.00 82.00 90 ALA A CA 1
ATOM 715 C C . ALA A 1 90 ? -11.611 -17.060 4.036 1.00 82.00 90 ALA A C 1
ATOM 717 O O . ALA A 1 90 ? -12.303 -18.075 4.070 1.00 82.00 90 ALA A O 1
ATOM 718 N N . LEU A 1 91 ? -12.145 -15.859 3.798 1.00 78.81 91 LEU A N 1
ATOM 719 C CA . LEU A 1 91 ? -13.573 -15.640 3.571 1.00 78.81 91 LEU A CA 1
ATOM 720 C C . LEU A 1 91 ? -14.052 -16.336 2.297 1.00 78.81 91 LEU A C 1
ATOM 722 O O . LEU A 1 91 ? -15.146 -16.896 2.303 1.00 78.81 91 LEU A O 1
ATOM 726 N N . ALA A 1 92 ? -13.226 -16.395 1.251 1.00 78.69 92 ALA A N 1
ATOM 727 C CA . ALA A 1 92 ? -13.538 -17.146 0.036 1.00 78.69 92 ALA A CA 1
ATOM 728 C C . ALA A 1 92 ? -13.689 -18.664 0.273 1.00 78.69 92 ALA A C 1
ATOM 730 O O . ALA A 1 92 ? -14.353 -19.335 -0.513 1.00 78.69 92 ALA A O 1
ATOM 731 N N . LEU A 1 93 ? -13.109 -19.205 1.352 1.00 79.25 93 LEU A N 1
ATOM 732 C CA . LEU A 1 93 ? -13.239 -20.616 1.746 1.00 79.25 93 LEU A CA 1
ATOM 733 C C . LEU A 1 93 ? -14.431 -20.879 2.676 1.00 79.25 93 LEU A C 1
ATOM 735 O O . LEU A 1 93 ? -14.773 -22.032 2.943 1.00 79.25 93 LEU A O 1
ATOM 739 N N . THR A 1 94 ? -15.058 -19.830 3.204 1.00 74.81 94 THR A N 1
ATOM 740 C CA . THR A 1 94 ? -16.238 -19.956 4.066 1.00 74.81 94 THR A CA 1
ATOM 741 C C . THR A 1 94 ? -17.532 -19.943 3.242 1.00 74.81 94 THR A C 1
ATOM 743 O O . THR A 1 94 ? -17.529 -19.485 2.103 1.00 74.81 94 THR A O 1
ATOM 746 N N . PRO A 1 95 ? -18.685 -20.367 3.801 1.00 70.25 95 PRO A N 1
ATOM 747 C CA . PRO A 1 95 ? -19.984 -20.314 3.111 1.00 70.25 95 PRO A CA 1
ATOM 748 C C . PRO A 1 95 ? -20.489 -18.895 2.789 1.00 70.25 95 PRO A C 1
ATOM 750 O O . PRO A 1 95 ? -21.634 -18.731 2.361 1.00 70.25 95 PRO A O 1
ATOM 753 N N . LEU A 1 96 ? -19.679 -17.867 3.053 1.00 67.38 96 LEU A N 1
ATOM 754 C CA . LEU A 1 96 ? -19.992 -16.473 2.795 1.00 67.38 96 LEU A CA 1
ATOM 755 C C . LEU A 1 96 ? -20.149 -16.281 1.285 1.00 67.38 96 LEU A C 1
ATOM 757 O O . LEU A 1 96 ? -19.193 -16.358 0.519 1.00 67.38 96 LEU A O 1
ATOM 761 N N . LYS A 1 97 ? -21.376 -16.010 0.840 1.00 58.94 97 LYS A N 1
ATOM 762 C CA . LYS A 1 97 ? -21.702 -15.849 -0.587 1.00 58.94 97 LYS A CA 1
ATOM 763 C C . LYS A 1 97 ? -21.136 -14.573 -1.221 1.00 58.94 97 LYS A C 1
ATOM 765 O O . LYS A 1 97 ? -21.374 -14.346 -2.405 1.00 58.94 97 LYS A O 1
ATOM 770 N N . ASN A 1 98 ? -20.429 -13.730 -0.467 1.00 60.75 98 ASN A N 1
ATOM 771 C CA . ASN A 1 98 ? -20.107 -12.378 -0.901 1.00 60.75 98 ASN A CA 1
ATOM 772 C C . ASN A 1 98 ? -18.603 -12.189 -1.154 1.00 60.75 98 ASN A C 1
ATOM 774 O O . ASN A 1 98 ? -17.822 -11.847 -0.270 1.00 60.75 98 ASN A O 1
ATOM 778 N N . THR A 1 99 ? -18.202 -12.436 -2.402 1.00 58.81 99 THR A N 1
ATOM 779 C CA . THR A 1 99 ? -16.806 -12.449 -2.874 1.00 58.81 99 THR A CA 1
ATOM 780 C C . THR A 1 99 ? -16.226 -11.061 -3.164 1.00 58.81 99 THR A C 1
ATOM 782 O O . THR A 1 99 ? -15.062 -10.950 -3.539 1.00 58.81 99 THR A O 1
ATOM 785 N N . LYS A 1 100 ? -17.014 -9.989 -3.004 1.00 71.38 100 LYS A N 1
ATOM 786 C CA . LYS A 1 100 ? -16.601 -8.603 -3.304 1.00 71.38 100 LYS A CA 1
ATOM 787 C C . LYS A 1 100 ? -16.275 -7.778 -2.062 1.00 71.38 100 LYS A C 1
ATOM 789 O O . LYS A 1 100 ? -16.116 -6.559 -2.161 1.00 71.38 100 LYS A O 1
ATOM 794 N N . CYS A 1 101 ? -16.155 -8.434 -0.914 1.00 77.19 101 CYS A N 1
ATOM 795 C CA . CYS A 1 101 ? -15.935 -7.760 0.345 1.00 77.19 101 CYS A CA 1
ATOM 796 C C . CYS A 1 101 ? -14.589 -7.027 0.341 1.00 77.19 101 CYS A C 1
ATOM 798 O O . CYS A 1 101 ? -13.523 -7.645 0.254 1.00 77.19 101 CYS A O 1
ATOM 800 N N . LYS A 1 102 ? -14.625 -5.694 0.425 1.00 85.88 102 LYS A N 1
ATOM 801 C CA . LYS A 1 102 ? -13.407 -4.905 0.618 1.00 85.88 102 LYS A CA 1
ATOM 802 C C . LYS A 1 102 ? -13.033 -4.960 2.090 1.00 85.88 102 LYS A C 1
ATOM 804 O O . LYS A 1 102 ? -13.835 -4.571 2.939 1.00 85.88 102 LYS A O 1
ATOM 809 N N . VAL A 1 103 ? -11.822 -5.438 2.349 1.00 88.81 103 VAL A N 1
ATOM 810 C CA . VAL A 1 103 ? -11.249 -5.574 3.686 1.00 88.81 103 VAL A CA 1
ATOM 811 C C . VAL A 1 103 ? -10.034 -4.665 3.783 1.00 88.81 103 VAL A C 1
ATOM 813 O O . VAL A 1 103 ? -9.207 -4.665 2.871 1.00 88.81 103 VAL A O 1
ATOM 816 N N . HIS A 1 104 ? -9.942 -3.919 4.878 1.00 92.25 104 HIS A N 1
ATOM 817 C CA . HIS A 1 104 ? -8.751 -3.170 5.279 1.00 92.25 104 HIS A CA 1
ATOM 818 C C . HIS A 1 104 ? -8.477 -3.432 6.753 1.00 92.25 104 HIS A C 1
ATOM 820 O O . HIS A 1 104 ? -9.413 -3.633 7.528 1.00 92.25 104 HIS A O 1
ATOM 826 N N . THR A 1 105 ? -7.216 -3.414 7.155 1.00 94.25 105 THR A N 1
ATOM 827 C CA . THR A 1 105 ? -6.809 -3.628 8.539 1.00 94.25 105 THR A CA 1
ATOM 828 C C . THR A 1 105 ? -5.957 -2.484 9.062 1.00 94.25 105 THR A C 1
ATOM 830 O O . THR A 1 105 ? -5.507 -1.601 8.328 1.00 94.25 105 THR A O 1
ATOM 833 N N . GLY A 1 106 ? -5.774 -2.481 10.375 1.00 94.31 106 GLY A N 1
ATOM 834 C CA . GLY A 1 106 ? -4.873 -1.561 11.041 1.00 94.31 106 GLY A CA 1
ATOM 835 C C . GLY A 1 106 ? -4.844 -1.794 12.539 1.00 94.31 106 GLY A C 1
ATOM 836 O O . GLY A 1 106 ? -5.355 -2.794 13.053 1.00 94.31 106 GLY A O 1
ATOM 837 N N . LYS A 1 107 ? -4.233 -0.851 13.245 1.00 93.50 107 LYS A N 1
ATOM 838 C CA . LYS A 1 107 ? -4.178 -0.839 14.707 1.00 93.50 107 LYS A CA 1
ATOM 839 C C . LYS A 1 107 ? -4.905 0.386 15.218 1.00 93.50 107 LYS A C 1
ATOM 841 O O . LYS A 1 107 ? -4.839 1.432 14.594 1.00 93.50 107 LYS A O 1
ATOM 846 N N . CYS A 1 108 ? -5.550 0.279 16.361 1.00 93.06 108 CYS A N 1
ATOM 847 C CA . CYS A 1 108 ? -6.084 1.410 17.093 1.00 93.06 108 CYS A CA 1
ATOM 848 C C . CYS A 1 108 ? -5.498 1.411 18.493 1.00 93.06 108 CYS A C 1
ATOM 850 O O . CYS A 1 108 ? -5.368 0.365 19.132 1.00 93.06 108 CYS A O 1
ATOM 852 N N . TYR A 1 109 ? -5.167 2.603 18.964 1.00 92.88 109 TYR A N 1
ATOM 853 C CA . TYR A 1 109 ? -4.838 2.837 20.355 1.00 92.88 109 TYR A CA 1
ATOM 854 C C . TYR A 1 109 ? -5.984 3.605 20.987 1.00 92.88 109 TYR A C 1
ATOM 856 O O . TYR A 1 109 ? -6.262 4.748 20.620 1.00 92.88 109 TYR A O 1
ATOM 864 N N . GLU A 1 110 ? -6.665 2.947 21.916 1.00 92.31 110 GLU A N 1
ATOM 865 C CA . GLU A 1 110 ? -7.699 3.570 22.729 1.00 92.31 110 GLU A CA 1
ATOM 866 C C . GLU A 1 110 ? -7.072 4.093 24.020 1.00 92.31 110 GLU A C 1
ATOM 868 O O . GLU A 1 110 ? -6.462 3.347 24.789 1.00 92.31 110 GLU A O 1
ATOM 873 N N . PHE A 1 111 ? -7.196 5.394 24.238 1.00 91.44 111 PHE A N 1
ATOM 874 C CA . PHE A 1 111 ? -6.515 6.120 25.294 1.00 91.44 111 PHE A CA 1
ATOM 875 C C . PHE A 1 111 ? -7.316 6.106 26.588 1.00 91.44 111 PHE A C 1
ATOM 877 O O . PHE A 1 111 ? -8.413 6.660 26.647 1.00 91.44 111 PHE A O 1
ATOM 884 N N . LEU A 1 112 ? -6.734 5.540 27.650 1.00 89.94 112 LEU A N 1
ATOM 885 C CA . LEU A 1 112 ? -7.349 5.565 28.984 1.00 89.94 112 LEU A CA 1
ATOM 886 C C . LEU A 1 112 ? -7.386 6.985 29.571 1.00 89.94 112 LEU A C 1
ATOM 888 O O . LEU A 1 112 ? -8.276 7.311 30.351 1.00 89.94 112 LEU A O 1
ATOM 892 N N . SER A 1 113 ? -6.438 7.826 29.153 1.00 87.75 113 SER A N 1
ATOM 893 C CA . SER A 1 113 ? -6.399 9.258 29.441 1.00 87.75 113 SER A CA 1
ATOM 894 C C . SER A 1 113 ? -6.186 10.026 28.135 1.00 87.75 113 SER A C 1
ATOM 896 O O . SER A 1 113 ? -5.244 9.689 27.411 1.00 87.75 113 SER A O 1
ATOM 898 N N . PRO A 1 114 ? -7.000 11.055 27.828 1.00 84.25 114 PRO A N 1
ATOM 899 C CA . PRO A 1 114 ? -6.853 11.823 26.598 1.00 84.25 114 PRO A CA 1
ATOM 900 C C . PRO A 1 114 ? -5.463 12.452 26.447 1.00 84.25 114 PRO A C 1
ATOM 902 O O . PRO A 1 114 ? -4.857 12.903 27.420 1.00 84.25 114 PRO A O 1
ATOM 905 N N . THR A 1 115 ? -4.985 12.527 25.209 1.00 84.75 115 THR A N 1
ATOM 906 C CA . THR A 1 115 ? -3.720 13.151 24.818 1.00 84.75 115 THR A CA 1
ATOM 907 C C . THR A 1 115 ? -3.927 14.116 23.653 1.00 84.75 115 THR A C 1
ATOM 909 O O . THR A 1 115 ? -4.778 13.909 22.786 1.00 84.75 115 THR A O 1
ATOM 912 N N . ASN A 1 116 ? -3.092 15.153 23.612 1.00 84.31 116 ASN A N 1
ATOM 913 C CA . ASN A 1 116 ? -2.969 16.055 22.464 1.00 84.31 116 ASN A CA 1
ATOM 914 C C . ASN A 1 116 ? -1.697 15.790 21.641 1.00 84.31 116 ASN A C 1
ATOM 916 O O . ASN A 1 116 ? -1.483 16.442 20.623 1.00 84.31 116 ASN A O 1
ATOM 920 N N . ASN A 1 117 ? -0.836 14.868 22.085 1.00 81.44 117 ASN A N 1
ATOM 921 C CA . ASN A 1 117 ? 0.342 14.440 21.341 1.00 81.44 117 ASN A CA 1
ATOM 922 C C . ASN A 1 117 ? 0.014 13.161 20.554 1.00 81.44 117 ASN A C 1
ATOM 924 O O . ASN A 1 117 ? -0.543 12.220 21.120 1.00 81.44 117 ASN A O 1
ATOM 928 N N . PHE A 1 118 ? 0.367 13.135 19.267 1.00 76.88 118 PHE A N 1
ATOM 929 C CA . PHE A 1 118 ? 0.088 12.033 18.340 1.00 76.88 118 PHE A CA 1
ATOM 930 C C . PHE A 1 118 ? 1.355 11.500 17.653 1.00 76.88 118 PHE A C 1
ATOM 932 O O . PHE A 1 118 ? 1.277 10.790 16.655 1.00 76.88 118 PHE A O 1
ATOM 939 N N . GLU A 1 119 ? 2.537 11.793 18.201 1.00 87.00 119 GLU A N 1
ATOM 940 C CA . GLU A 1 119 ? 3.797 11.153 17.803 1.00 87.00 119 GLU A CA 1
ATOM 941 C C . GLU A 1 119 ? 3.886 9.728 18.366 1.00 87.00 119 GLU A C 1
ATOM 943 O O . GLU A 1 119 ? 4.636 9.447 19.302 1.00 87.00 119 GLU A O 1
ATOM 948 N N . ILE A 1 120 ? 3.065 8.830 17.831 1.00 87.00 120 ILE A N 1
ATOM 949 C CA . ILE A 1 120 ? 2.859 7.496 18.392 1.00 87.00 120 ILE A CA 1
ATOM 950 C C . ILE A 1 120 ? 3.935 6.514 17.921 1.00 87.00 120 ILE A C 1
ATOM 952 O O . ILE A 1 120 ? 4.292 6.444 16.745 1.00 87.00 120 ILE A O 1
ATOM 956 N N . GLU A 1 121 ? 4.420 5.689 18.843 1.00 88.38 121 GLU A N 1
ATOM 957 C CA . GLU A 1 121 ? 5.313 4.573 18.543 1.00 88.38 121 GLU A CA 1
ATOM 958 C C . GLU A 1 121 ? 4.756 3.622 17.465 1.00 88.38 121 GLU A C 1
ATOM 960 O O . GLU A 1 121 ? 3.614 3.157 17.525 1.00 88.38 121 GLU A O 1
ATOM 965 N N . GLY A 1 122 ? 5.593 3.302 16.475 1.00 85.00 122 GLY A N 1
ATOM 966 C CA . GLY A 1 122 ? 5.228 2.439 15.348 1.00 85.00 122 GLY A CA 1
ATOM 967 C C . GLY A 1 122 ? 4.492 3.156 14.211 1.00 85.00 122 GLY A C 1
ATOM 968 O O . GLY A 1 122 ? 4.242 2.539 13.174 1.00 85.00 122 GLY A O 1
ATOM 969 N N . TYR A 1 123 ? 4.179 4.448 14.353 1.00 91.12 123 TYR A N 1
ATOM 970 C CA . TYR A 1 123 ? 3.743 5.264 13.226 1.00 91.12 123 TYR A CA 1
ATOM 971 C C . TYR A 1 123 ? 4.900 5.490 12.242 1.00 91.12 123 TYR A C 1
ATOM 973 O O . TYR A 1 123 ? 6.037 5.751 12.631 1.00 91.12 123 TYR A O 1
ATOM 981 N N . ASN A 1 124 ? 4.592 5.403 10.950 1.00 90.38 124 ASN A N 1
ATOM 982 C CA . ASN A 1 124 ? 5.505 5.719 9.861 1.00 90.38 124 ASN A CA 1
ATOM 983 C C . ASN A 1 124 ? 4.681 6.442 8.798 1.00 90.38 124 ASN A C 1
ATOM 985 O O . ASN A 1 124 ? 3.764 5.847 8.239 1.00 90.38 124 ASN A O 1
ATOM 989 N N . SER A 1 125 ? 4.996 7.706 8.525 1.00 90.50 125 SER A N 1
ATOM 990 C CA . SER A 1 125 ? 4.235 8.547 7.594 1.00 90.50 125 SER A CA 1
ATOM 991 C C . SER A 1 125 ? 4.310 8.094 6.136 1.00 90.50 125 SER A C 1
ATOM 993 O O . SER A 1 125 ? 3.488 8.529 5.336 1.00 90.50 125 SER A O 1
ATOM 995 N N . LEU A 1 126 ? 5.266 7.229 5.783 1.00 89.88 126 LEU A N 1
ATOM 996 C CA . LEU A 1 126 ? 5.362 6.618 4.457 1.00 89.88 126 LEU A CA 1
ATOM 997 C C . LEU A 1 126 ? 4.469 5.385 4.314 1.00 89.88 126 LEU A C 1
ATOM 999 O O . LEU A 1 126 ? 4.220 4.960 3.195 1.00 89.88 126 LEU A O 1
ATOM 1003 N N . LEU A 1 127 ? 3.999 4.802 5.421 1.00 89.12 127 LEU A N 1
ATOM 1004 C CA . LEU A 1 127 ? 3.198 3.573 5.420 1.00 89.12 127 LEU A CA 1
ATOM 1005 C C . LEU A 1 127 ? 1.778 3.799 5.928 1.00 89.12 127 LEU A C 1
ATOM 1007 O O . LEU A 1 127 ? 0.844 3.144 5.471 1.00 89.12 127 LEU A O 1
ATOM 1011 N N . HIS A 1 128 ? 1.617 4.707 6.885 1.00 92.31 128 HIS A N 1
ATOM 1012 C CA . HIS A 1 128 ? 0.407 4.859 7.670 1.00 92.31 128 HIS A CA 1
ATOM 1013 C C . HIS A 1 128 ? -0.170 6.269 7.559 1.00 92.31 128 HIS A C 1
ATOM 1015 O O . HIS A 1 128 ? 0.551 7.256 7.423 1.00 92.31 128 HIS A O 1
ATOM 1021 N N 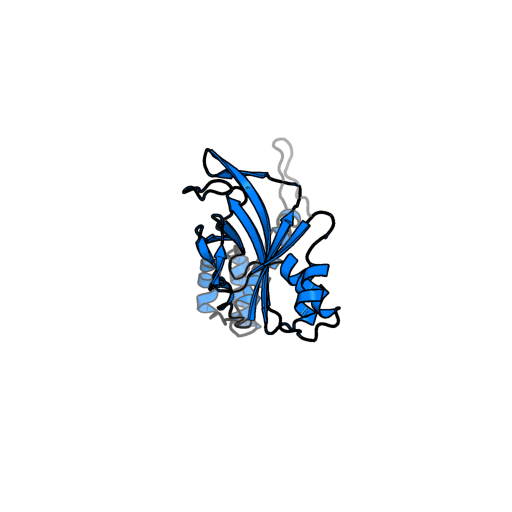. PHE A 1 129 ? -1.486 6.367 7.709 1.00 91.38 129 PHE A N 1
ATOM 1022 C CA . PHE A 1 129 ? -2.168 7.593 8.093 1.00 91.38 129 PHE A CA 1
ATOM 1023 C C . PHE A 1 129 ? -2.840 7.414 9.451 1.00 91.38 129 PHE A C 1
ATOM 1025 O O . PHE A 1 129 ? -3.169 6.295 9.848 1.00 91.38 129 PHE A O 1
ATOM 1032 N N . MET A 1 130 ? -3.026 8.530 10.151 1.00 91.00 130 MET A N 1
ATOM 1033 C CA . MET A 1 130 ? -3.718 8.558 11.433 1.00 91.00 130 MET A CA 1
ATOM 1034 C C . MET A 1 130 ? -5.143 9.064 11.256 1.00 91.00 130 MET A C 1
ATOM 1036 O O . MET A 1 130 ? -5.348 10.088 10.600 1.00 91.00 130 MET A O 1
ATOM 1040 N N . ASP A 1 131 ? -6.100 8.365 11.859 1.00 90.00 131 ASP A N 1
ATOM 1041 C CA . ASP A 1 131 ? -7.471 8.844 12.024 1.00 90.00 131 ASP A CA 1
ATOM 1042 C C . ASP A 1 131 ? -7.763 9.033 13.515 1.00 90.00 131 ASP A C 1
ATOM 1044 O O . ASP A 1 131 ? -7.592 8.118 14.324 1.00 90.00 131 ASP A O 1
ATOM 1048 N N . LEU A 1 132 ? -8.136 10.255 13.890 1.00 89.38 132 LEU A N 1
ATOM 1049 C CA . LEU A 1 132 ? -8.334 10.655 15.279 1.00 89.38 132 LEU A CA 1
ATOM 1050 C C . LEU A 1 132 ? -9.829 10.719 15.560 1.00 89.38 132 LEU A C 1
ATOM 1052 O O . LEU A 1 132 ? -10.542 11.534 14.977 1.00 89.38 132 LEU A O 1
ATOM 1056 N N . THR A 1 133 ? -10.293 9.903 16.501 1.00 88.19 133 THR A N 1
ATOM 1057 C CA . THR A 1 133 ? -11.679 9.950 16.974 1.00 88.19 133 THR A CA 1
ATOM 1058 C C . THR A 1 133 ? -11.704 10.446 18.413 1.00 88.19 133 THR A C 1
ATOM 1060 O O . THR A 1 133 ? -11.138 9.827 19.316 1.00 88.19 133 THR A O 1
ATOM 1063 N N . SER A 1 134 ? -12.344 11.592 18.640 1.00 86.69 134 SER A N 1
ATOM 1064 C CA . SER A 1 134 ? -12.514 12.149 19.982 1.00 86.69 134 SER A CA 1
ATOM 1065 C C . SER A 1 134 ? -13.510 11.324 20.797 1.00 86.69 134 SER A C 1
ATOM 1067 O O . SER A 1 134 ? -14.464 10.765 20.251 1.00 86.69 134 SER A O 1
ATOM 1069 N N . ALA A 1 135 ? -13.333 11.317 22.117 1.00 82.94 135 ALA A N 1
ATOM 1070 C CA . ALA A 1 135 ? -14.331 10.783 23.034 1.00 82.94 135 ALA A CA 1
ATOM 1071 C C . ALA A 1 135 ? -15.701 11.453 22.813 1.00 82.94 135 ALA A C 1
ATOM 1073 O O . ALA A 1 135 ? -15.788 12.655 22.550 1.00 82.94 135 ALA A O 1
ATOM 1074 N N . ASN A 1 136 ? -16.765 10.666 22.932 1.00 82.75 136 ASN A N 1
ATOM 1075 C CA . ASN A 1 136 ? -18.169 11.011 22.710 1.00 82.75 136 ASN A CA 1
ATOM 1076 C C . ASN A 1 136 ? -18.517 11.481 21.289 1.00 82.75 136 ASN A C 1
ATOM 1078 O O . ASN A 1 136 ? -19.585 12.056 21.077 1.00 82.75 136 ASN A O 1
ATOM 1082 N N . SER A 1 137 ? -17.645 11.242 20.307 1.00 84.44 137 SER A N 1
ATOM 1083 C CA . SER A 1 137 ? -17.953 11.516 18.904 1.00 84.44 137 SER A CA 1
ATOM 1084 C C . SER A 1 137 ? -18.495 10.275 18.193 1.00 84.44 137 SER A C 1
ATOM 1086 O O . SER A 1 137 ? -18.190 9.136 18.553 1.00 84.44 137 SER A O 1
ATOM 1088 N N . ALA A 1 138 ? -19.331 10.513 17.184 1.00 84.44 138 ALA A N 1
ATOM 1089 C CA . ALA A 1 138 ? -19.799 9.486 16.265 1.00 84.44 138 ALA A CA 1
ATOM 1090 C C . ALA A 1 138 ? -18.632 8.993 15.402 1.00 84.44 138 ALA A C 1
ATOM 1092 O O . ALA A 1 138 ? -17.989 9.790 14.709 1.00 84.44 138 ALA A O 1
ATOM 1093 N N . TRP A 1 139 ? -18.382 7.683 15.409 1.00 86.62 139 TRP A N 1
ATOM 1094 C CA . TRP A 1 139 ? -17.380 7.105 14.521 1.00 86.62 139 TRP A CA 1
ATOM 1095 C C . TRP A 1 139 ? -17.806 7.194 13.049 1.00 86.62 139 TRP A C 1
ATOM 1097 O O . TRP A 1 139 ? -18.972 6.977 12.699 1.00 86.62 139 TRP A O 1
ATOM 1107 N N . LYS A 1 140 ? -16.830 7.479 12.179 1.00 86.19 140 LYS A N 1
ATOM 1108 C CA . LYS A 1 140 ? -17.002 7.604 10.729 1.00 86.19 140 LYS A CA 1
ATOM 1109 C C . LYS A 1 140 ? -16.085 6.636 9.996 1.00 86.19 140 LYS A C 1
ATOM 1111 O O . LYS A 1 140 ? -14.926 6.462 10.362 1.00 86.19 140 LYS A O 1
ATOM 1116 N N . PHE A 1 141 ? -16.594 6.043 8.921 1.00 86.88 141 PHE A N 1
ATOM 1117 C CA . PHE A 1 141 ? -15.781 5.193 8.062 1.00 86.88 141 PHE A CA 1
ATOM 1118 C C . PHE A 1 141 ? -14.696 6.022 7.347 1.00 86.88 141 PHE A C 1
ATOM 1120 O O . PHE A 1 141 ? -15.026 7.069 6.777 1.00 86.88 141 PHE A O 1
ATOM 1127 N N . PRO A 1 142 ? -13.429 5.566 7.311 1.00 87.62 142 PRO A N 1
ATOM 1128 C CA . PRO A 1 142 ? -12.349 6.327 6.694 1.00 87.62 142 PRO A CA 1
ATOM 1129 C C . P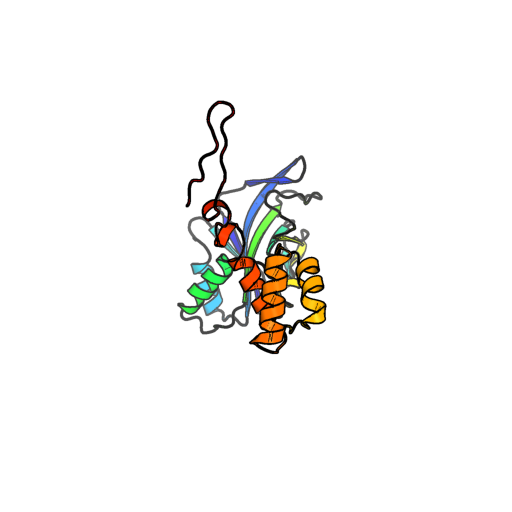RO A 1 142 ? -12.596 6.577 5.202 1.00 87.62 142 PRO A C 1
ATOM 1131 O O . PRO A 1 142 ? -12.601 5.656 4.382 1.00 87.62 142 PRO A O 1
ATOM 1134 N N . ALA A 1 143 ? -12.748 7.849 4.820 1.00 83.44 143 ALA A N 1
ATOM 1135 C CA . ALA A 1 143 ? -13.040 8.239 3.437 1.00 83.44 143 ALA 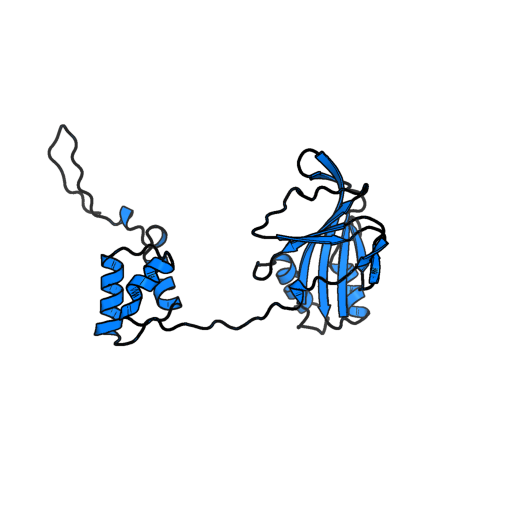A CA 1
ATOM 1136 C C . ALA A 1 143 ? -11.953 7.791 2.440 1.00 83.44 143 ALA A C 1
ATOM 1138 O O . ALA A 1 143 ? -12.240 7.549 1.269 1.00 83.44 143 ALA A O 1
ATOM 1139 N N . ARG A 1 144 ? -10.707 7.624 2.909 1.00 83.12 144 ARG A N 1
ATOM 1140 C CA . ARG A 1 144 ? -9.568 7.167 2.095 1.00 83.12 144 ARG A CA 1
ATOM 1141 C C . ARG A 1 144 ? -9.763 5.764 1.514 1.00 83.12 144 ARG A C 1
ATOM 1143 O O . ARG A 1 144 ? -9.257 5.498 0.430 1.00 83.12 144 ARG A O 1
ATOM 1150 N N . PHE A 1 145 ? -10.532 4.896 2.171 1.00 82.12 145 PHE A N 1
ATOM 1151 C CA . PHE A 1 145 ? -10.842 3.559 1.650 1.00 82.12 145 PHE A CA 1
ATOM 1152 C C . PHE A 1 145 ? -11.883 3.580 0.520 1.00 82.12 145 PHE A C 1
ATOM 1154 O O . PHE A 1 145 ? -11.951 2.648 -0.281 1.00 82.12 145 PHE A O 1
ATOM 1161 N N . LEU A 1 146 ? -12.678 4.649 0.404 1.00 75.00 146 LEU A N 1
ATOM 1162 C CA . LEU A 1 146 ? -13.757 4.738 -0.586 1.00 75.00 146 LEU A CA 1
ATOM 1163 C C . LEU A 1 146 ? -13.245 5.030 -2.003 1.00 75.00 146 LEU A C 1
ATOM 1165 O O . LEU A 1 146 ? -13.877 4.614 -2.972 1.00 75.00 146 LEU A O 1
ATOM 1169 N N . ASN A 1 147 ? -12.089 5.691 -2.120 1.00 66.56 147 ASN A N 1
ATOM 1170 C CA . ASN A 1 147 ? -11.598 6.274 -3.372 1.00 66.56 147 ASN A CA 1
ATOM 1171 C C . ASN A 1 147 ? -10.406 5.532 -3.996 1.00 66.56 147 ASN A C 1
ATOM 1173 O O . ASN A 1 147 ? -9.722 6.094 -4.849 1.00 66.56 147 ASN A O 1
ATOM 1177 N N . ILE A 1 148 ? -10.141 4.282 -3.606 1.00 66.50 148 ILE A N 1
ATOM 1178 C CA . ILE A 1 148 ? -9.091 3.486 -4.253 1.00 66.50 148 ILE A CA 1
ATOM 1179 C C . ILE A 1 148 ? -9.604 3.046 -5.626 1.00 66.50 148 ILE A C 1
ATOM 1181 O O . ILE A 1 148 ? -10.321 2.046 -5.749 1.00 66.50 148 ILE A O 1
ATOM 1185 N N . LYS A 1 149 ? -9.281 3.825 -6.660 1.00 63.81 149 LYS A N 1
ATOM 1186 C CA . LYS A 1 149 ? -9.492 3.413 -8.043 1.00 63.81 149 LYS A CA 1
ATOM 1187 C C . LYS A 1 149 ? -8.384 2.445 -8.426 1.00 63.81 149 LYS A C 1
ATOM 1189 O O . LYS A 1 149 ? -7.209 2.771 -8.315 1.00 63.81 149 LYS A O 1
ATOM 1194 N N . ASN A 1 150 ? -8.775 1.265 -8.884 1.00 62.81 150 ASN A N 1
ATOM 1195 C CA . ASN A 1 150 ? -7.865 0.377 -9.584 1.00 62.81 150 ASN A CA 1
ATOM 1196 C C . ASN A 1 150 ? -7.950 0.757 -11.066 1.00 62.81 150 ASN A C 1
ATOM 1198 O O . ASN A 1 150 ? -8.707 0.159 -11.831 1.00 62.81 150 ASN A O 1
ATOM 1202 N N . GLU A 1 151 ? -7.306 1.865 -11.425 1.00 62.78 151 GLU A N 1
ATOM 1203 C CA . GLU A 1 151 ? -7.064 2.187 -12.829 1.00 62.78 151 GLU A CA 1
ATOM 1204 C C . GLU A 1 151 ? -6.024 1.154 -13.269 1.00 62.78 151 GLU A C 1
ATOM 1206 O O . GLU A 1 151 ? -4.924 1.123 -12.725 1.00 62.78 151 GLU A O 1
ATOM 1211 N N . GLY A 1 152 ? -6.431 0.183 -14.094 1.00 65.75 152 GLY A N 1
ATOM 1212 C CA . GLY A 1 152 ? -5.552 -0.913 -14.506 1.00 65.75 152 GLY A CA 1
ATOM 1213 C C . GLY A 1 152 ? -4.230 -0.396 -15.081 1.00 65.75 152 GLY A C 1
ATOM 1214 O O . GLY A 1 152 ? -4.135 0.768 -15.460 1.00 65.75 152 GLY A O 1
ATOM 1215 N N . ALA A 1 153 ? -3.215 -1.258 -15.157 1.00 74.31 153 ALA A N 1
ATOM 1216 C CA . ALA A 1 153 ? -1.906 -0.854 -15.659 1.00 74.31 153 ALA A CA 1
ATOM 1217 C C . ALA A 1 153 ? -2.022 -0.249 -17.069 1.00 74.31 153 ALA A C 1
ATOM 1219 O O . ALA A 1 153 ? -2.434 -0.922 -18.016 1.00 74.31 153 ALA A O 1
ATOM 1220 N N . THR A 1 154 ? -1.676 1.030 -17.190 1.00 84.12 154 THR A N 1
ATOM 1221 C CA . THR A 1 154 ? -1.511 1.723 -18.466 1.00 84.12 154 THR A CA 1
ATOM 1222 C C . THR A 1 154 ? -0.029 1.808 -18.779 1.00 84.12 154 THR A C 1
ATOM 1224 O O . THR A 1 154 ? 0.750 2.175 -17.903 1.00 84.12 154 THR A O 1
ATOM 1227 N N . PHE A 1 155 ? 0.344 1.500 -20.016 1.00 90.38 155 PHE A N 1
ATOM 1228 C CA . PHE A 1 155 ? 1.714 1.657 -20.498 1.00 90.38 155 PHE A CA 1
ATOM 1229 C C . PHE A 1 155 ? 1.829 2.951 -21.291 1.00 90.38 155 PHE A C 1
ATOM 1231 O O . PHE A 1 155 ? 0.947 3.265 -22.098 1.00 90.38 155 PHE A O 1
ATOM 1238 N N . THR A 1 156 ? 2.916 3.681 -21.077 1.00 93.62 156 THR A N 1
ATOM 1239 C CA . THR A 1 156 ? 3.198 4.934 -21.780 1.00 93.62 156 THR A CA 1
ATOM 1240 C C . THR A 1 156 ? 4.275 4.693 -22.824 1.00 93.62 156 THR A C 1
ATOM 1242 O O . THR A 1 156 ? 5.362 4.228 -22.492 1.00 93.62 156 THR A O 1
ATOM 1245 N N . GLU A 1 157 ? 4.002 5.021 -24.088 1.00 96.69 157 GLU A N 1
ATOM 1246 C CA . GLU A 1 157 ? 5.052 5.054 -25.109 1.00 96.69 157 GLU A CA 1
ATOM 1247 C C . GLU A 1 157 ? 5.947 6.279 -24.911 1.00 96.69 157 GLU A C 1
ATOM 1249 O O . GLU A 1 157 ? 5.465 7.406 -24.770 1.00 96.69 157 GLU A O 1
ATOM 1254 N N . ILE A 1 158 ? 7.258 6.060 -24.937 1.00 97.00 158 ILE A N 1
ATOM 1255 C CA . ILE A 1 158 ? 8.269 7.102 -24.785 1.00 97.00 158 ILE A CA 1
ATOM 1256 C C . ILE A 1 158 ? 8.859 7.390 -26.166 1.00 97.00 158 ILE A C 1
ATOM 1258 O O . ILE A 1 158 ? 9.467 6.498 -26.760 1.00 97.00 158 ILE A O 1
ATOM 1262 N N . PRO A 1 159 ? 8.724 8.615 -26.696 1.00 97.38 159 PRO A N 1
ATOM 1263 C CA . PRO A 1 159 ? 9.382 8.993 -27.938 1.00 97.38 159 PRO A CA 1
ATOM 1264 C C . PRO A 1 159 ? 10.893 8.737 -27.871 1.00 97.38 159 PRO A C 1
ATOM 1266 O O . PRO A 1 159 ? 11.558 9.144 -26.917 1.00 97.38 159 PRO A O 1
ATOM 1269 N N . VAL A 1 160 ? 11.445 8.051 -28.876 1.00 94.62 160 VAL A N 1
ATOM 1270 C CA . VAL A 1 160 ? 12.872 7.663 -28.911 1.00 94.62 160 VAL A CA 1
ATOM 1271 C C . VAL A 1 160 ? 13.817 8.864 -28.765 1.00 94.62 160 VAL A C 1
ATOM 1273 O O . VAL A 1 160 ? 14.880 8.749 -28.161 1.00 94.62 160 VAL A O 1
ATOM 1276 N N . ASP A 1 161 ? 13.442 10.020 -29.304 1.00 94.75 161 ASP A N 1
ATOM 1277 C CA . ASP A 1 161 ? 14.182 11.280 -29.191 1.00 94.75 161 ASP A CA 1
ATOM 1278 C C . ASP A 1 161 ? 14.163 11.874 -27.773 1.00 94.75 161 ASP A C 1
ATOM 1280 O O . ASP A 1 161 ? 15.118 12.544 -27.382 1.00 94.75 161 ASP A O 1
ATOM 1284 N N . ALA A 1 162 ? 13.130 11.578 -26.983 1.00 96.31 162 ALA A N 1
ATOM 1285 C CA . ALA A 1 162 ? 13.005 11.978 -25.582 1.00 96.31 162 ALA A CA 1
ATOM 1286 C C . ALA A 1 162 ? 13.538 10.926 -24.589 1.00 96.31 162 ALA A C 1
ATOM 1288 O O . ALA A 1 162 ? 13.620 11.200 -23.391 1.00 96.31 162 ALA A O 1
ATOM 1289 N N . LEU A 1 163 ? 13.916 9.732 -25.062 1.00 95.31 163 LEU A N 1
ATOM 1290 C CA . LEU A 1 163 ? 14.228 8.582 -24.208 1.00 95.31 163 LEU A CA 1
ATOM 1291 C C . LEU A 1 163 ? 15.347 8.860 -23.196 1.00 95.31 163 LEU A C 1
ATOM 1293 O O . LEU A 1 163 ? 15.203 8.510 -22.029 1.00 95.31 163 LEU A O 1
ATOM 1297 N N . LYS A 1 164 ? 16.431 9.529 -23.613 1.00 95.12 164 LYS A N 1
ATOM 1298 C CA . LYS A 1 164 ? 17.547 9.873 -22.712 1.00 95.12 164 LYS A CA 1
ATOM 1299 C C . LYS A 1 164 ? 17.084 10.742 -21.543 1.00 95.12 164 LYS A C 1
ATOM 1301 O O . LYS A 1 164 ? 17.293 10.401 -20.386 1.00 95.12 164 LYS A O 1
ATOM 1306 N N . GLN A 1 165 ? 16.373 11.824 -21.856 1.00 95.56 165 GLN A N 1
ATOM 1307 C CA . GLN A 1 165 ? 15.838 12.731 -20.844 1.00 95.56 165 GLN A CA 1
ATOM 1308 C C . GLN A 1 165 ? 14.843 12.020 -19.921 1.00 95.56 165 GLN A C 1
ATOM 1310 O O . GLN A 1 165 ? 14.800 12.299 -18.722 1.00 95.56 165 GLN A O 1
ATOM 1315 N N . TRP A 1 166 ? 14.035 11.112 -20.472 1.00 96.06 166 TRP A N 1
ATOM 1316 C CA . TRP A 1 166 ? 13.086 10.330 -19.692 1.00 96.06 166 TRP A CA 1
ATOM 1317 C C . TRP A 1 166 ? 13.800 9.384 -18.715 1.00 96.06 166 TRP A C 1
ATOM 1319 O O . TRP A 1 166 ? 13.434 9.361 -17.543 1.00 96.06 166 TRP A O 1
ATOM 1329 N N . ILE A 1 167 ? 14.846 8.676 -19.151 1.00 95.81 167 ILE A N 1
ATOM 1330 C CA . ILE A 1 167 ? 15.678 7.806 -18.299 1.00 95.81 167 ILE A CA 1
ATOM 1331 C C . ILE A 1 167 ? 16.263 8.594 -17.118 1.00 95.81 167 ILE A C 1
ATOM 1333 O O . ILE A 1 167 ? 16.116 8.170 -15.969 1.00 95.81 167 ILE A O 1
ATOM 1337 N N . ASP A 1 168 ? 16.848 9.764 -17.387 1.00 93.62 168 ASP A N 1
ATOM 1338 C CA . ASP A 1 168 ? 17.437 10.625 -16.353 1.00 93.62 168 ASP A CA 1
ATOM 1339 C C . ASP A 1 168 ? 16.382 11.133 -15.366 1.00 93.62 168 ASP A C 1
ATOM 1341 O O . ASP A 1 168 ? 16.568 11.082 -14.150 1.00 93.62 168 ASP A O 1
ATOM 1345 N N . SER A 1 169 ? 15.239 11.589 -15.885 1.00 96.06 169 SER A N 1
ATOM 1346 C CA . SER A 1 169 ? 14.148 12.137 -15.069 1.00 96.06 169 SER A CA 1
ATOM 1347 C C . SER A 1 169 ? 13.495 11.082 -14.170 1.00 96.06 169 SER A C 1
ATOM 1349 O O . SER A 1 169 ? 12.966 11.430 -13.116 1.00 96.06 169 SER A O 1
ATOM 1351 N N . ASN A 1 170 ? 13.543 9.807 -14.569 1.00 95.00 170 ASN A N 1
ATOM 1352 C CA . ASN A 1 170 ? 13.024 8.674 -13.797 1.00 95.00 170 ASN A CA 1
ATOM 1353 C C . ASN A 1 170 ? 14.102 7.968 -12.954 1.00 95.00 170 ASN A C 1
ATOM 1355 O O . ASN A 1 170 ? 13.793 6.990 -12.281 1.00 95.00 170 ASN A O 1
ATOM 1359 N N . LEU A 1 171 ? 15.340 8.481 -12.930 1.00 95.00 171 LEU A N 1
ATOM 1360 C CA . LEU A 1 171 ? 16.437 7.987 -12.086 1.00 95.00 171 LEU A CA 1
ATOM 1361 C C . LEU A 1 171 ? 16.772 6.499 -12.302 1.00 95.00 171 LEU A C 1
ATOM 1363 O O . LEU A 1 171 ? 17.117 5.792 -11.356 1.00 95.00 171 LEU A O 1
ATOM 1367 N N . LEU A 1 172 ? 16.719 6.024 -13.550 1.00 95.44 172 LEU A N 1
ATOM 1368 C CA . LEU A 1 172 ? 16.892 4.597 -13.868 1.00 95.44 172 LEU A CA 1
ATOM 1369 C C . LEU A 1 172 ? 18.342 4.089 -13.802 1.00 95.44 172 LEU A C 1
ATOM 1371 O O . LEU A 1 172 ? 18.589 2.906 -14.021 1.00 95.44 172 LEU A O 1
ATOM 1375 N N . ALA A 1 173 ? 19.299 4.967 -13.485 1.00 93.94 173 ALA A N 1
ATOM 1376 C CA . ALA A 1 173 ? 20.705 4.634 -13.231 1.00 93.94 173 ALA A CA 1
ATOM 1377 C C . ALA A 1 173 ? 21.406 3.830 -14.352 1.00 93.94 173 ALA A C 1
ATOM 1379 O O . ALA A 1 173 ? 22.356 3.089 -14.091 1.00 93.94 173 ALA A O 1
ATOM 1380 N N . LEU A 1 174 ? 20.957 4.003 -15.597 1.00 94.56 174 LEU A N 1
ATOM 1381 C CA . LEU A 1 174 ? 21.633 3.519 -16.798 1.00 94.56 174 LEU A CA 1
ATOM 1382 C C . LEU A 1 174 ? 22.785 4.462 -17.154 1.00 94.56 174 LEU A C 1
ATOM 1384 O O . LEU A 1 174 ? 22.640 5.680 -17.064 1.00 94.56 174 LEU A O 1
ATOM 1388 N N . ASN A 1 175 ? 23.928 3.917 -17.567 1.00 93.56 175 ASN A N 1
ATOM 1389 C CA . ASN A 1 175 ? 25.031 4.745 -18.065 1.00 93.56 175 ASN A CA 1
ATOM 1390 C C . ASN A 1 175 ? 24.833 5.139 -19.542 1.00 93.56 175 ASN A C 1
ATOM 1392 O O . ASN A 1 175 ? 23.941 4.629 -20.226 1.00 93.56 175 ASN A O 1
ATOM 1396 N N . ASP A 1 176 ? 25.684 6.036 -20.048 1.00 94.50 176 ASP A N 1
ATOM 1397 C CA . ASP A 1 176 ? 25.589 6.546 -21.424 1.00 94.50 176 ASP A CA 1
ATOM 1398 C C . ASP A 1 176 ? 25.662 5.434 -22.480 1.00 94.50 176 ASP A C 1
ATOM 1400 O O . ASP A 1 176 ? 24.894 5.443 -23.440 1.00 94.50 176 ASP A O 1
ATOM 1404 N N . ILE A 1 177 ? 26.538 4.443 -22.280 1.00 95.31 177 ILE A N 1
ATOM 1405 C CA . ILE A 1 177 ? 26.726 3.324 -23.214 1.00 95.31 177 ILE A CA 1
ATOM 1406 C C . ILE A 1 177 ? 25.471 2.448 -23.245 1.00 95.31 177 ILE A C 1
ATOM 1408 O O . ILE A 1 177 ? 24.972 2.116 -24.318 1.00 95.31 177 ILE A O 1
ATOM 1412 N N . GLU A 1 178 ? 24.945 2.081 -22.077 1.00 96.38 178 GLU A N 1
ATOM 1413 C CA . GLU A 1 178 ? 23.713 1.293 -21.956 1.00 96.38 178 GLU A CA 1
ATOM 1414 C C . GLU A 1 178 ? 22.538 2.033 -22.603 1.00 96.38 178 GLU A C 1
ATOM 1416 O O . GLU A 1 178 ? 21.779 1.451 -23.378 1.00 96.38 178 GLU A O 1
ATOM 1421 N N . THR A 1 179 ? 22.438 3.337 -22.353 1.00 96.12 179 THR A N 1
ATOM 1422 C CA . THR A 1 179 ? 21.399 4.198 -22.919 1.00 96.12 179 THR A CA 1
ATOM 1423 C C . THR A 1 179 ? 21.495 4.291 -24.443 1.00 96.12 179 THR A C 1
ATOM 1425 O O . THR A 1 179 ? 20.476 4.188 -25.130 1.00 96.12 179 THR A O 1
ATOM 1428 N N . ASP A 1 180 ? 22.700 4.441 -24.997 1.00 96.31 180 ASP A N 1
ATOM 1429 C CA . ASP A 1 180 ? 22.924 4.484 -26.446 1.00 96.31 180 ASP A CA 1
ATOM 1430 C C . ASP A 1 180 ? 22.566 3.159 -27.127 1.00 96.31 180 ASP A C 1
ATOM 1432 O O . ASP A 1 180 ? 21.939 3.165 -28.188 1.00 96.31 180 ASP A O 1
ATOM 1436 N N . VAL A 1 181 ? 22.891 2.023 -26.499 1.00 97.62 181 VAL A N 1
ATOM 1437 C CA . VAL A 1 181 ? 22.516 0.688 -26.996 1.00 97.62 181 VAL A CA 1
ATOM 1438 C C . VAL A 1 181 ? 20.997 0.521 -27.034 1.00 97.62 181 VAL A C 1
ATOM 1440 O O . VAL A 1 181 ? 20.453 0.036 -28.028 1.00 97.62 181 VAL A O 1
ATOM 1443 N N . ILE A 1 182 ? 20.294 0.944 -25.981 1.00 97.38 182 ILE A N 1
ATOM 1444 C CA . ILE A 1 182 ? 18.827 0.890 -25.928 1.00 97.38 182 ILE A CA 1
ATOM 1445 C C . ILE A 1 182 ? 18.225 1.782 -27.022 1.00 97.38 182 ILE A C 1
ATOM 1447 O O . ILE A 1 182 ? 17.325 1.351 -27.748 1.00 97.38 182 ILE A O 1
ATOM 1451 N N . LEU A 1 183 ? 18.735 3.006 -27.178 1.00 96.75 183 LEU A N 1
ATOM 1452 C CA . LEU A 1 183 ? 18.256 3.949 -28.187 1.00 96.75 183 LEU A CA 1
ATOM 1453 C C . LEU A 1 183 ? 18.436 3.390 -29.599 1.00 96.75 183 LEU A C 1
ATOM 1455 O O . LEU A 1 183 ? 17.487 3.410 -30.384 1.00 96.75 183 LEU A O 1
ATOM 1459 N N . ASP A 1 184 ? 19.621 2.869 -29.922 1.00 97.56 184 ASP A N 1
ATOM 1460 C CA . ASP A 1 184 ? 19.896 2.244 -31.218 1.00 97.56 184 ASP A CA 1
ATOM 1461 C C . ASP A 1 184 ? 18.949 1.069 -31.487 1.00 97.56 184 ASP A C 1
ATOM 1463 O O . ASP A 1 184 ? 18.345 0.984 -32.560 1.00 97.56 184 ASP A O 1
ATOM 1467 N N . TYR A 1 185 ? 18.729 0.219 -30.484 1.00 97.94 185 TYR A N 1
ATOM 1468 C CA . TYR A 1 185 ? 17.844 -0.932 -30.602 1.00 97.94 185 TYR A CA 1
ATOM 1469 C C . TYR A 1 185 ? 16.398 -0.529 -30.924 1.00 97.94 185 TYR A C 1
ATOM 1471 O O . TYR A 1 185 ? 15.816 -1.012 -31.901 1.00 97.94 185 TYR A O 1
ATOM 1479 N N . PHE A 1 186 ? 15.811 0.401 -30.168 1.00 98.00 186 PHE A N 1
ATOM 1480 C CA . PHE A 1 186 ? 14.436 0.840 -30.427 1.00 98.00 186 PHE A CA 1
ATOM 1481 C C . PHE A 1 186 ? 14.311 1.643 -31.728 1.00 98.00 186 PHE A C 1
ATOM 1483 O O . PHE A 1 186 ? 13.355 1.452 -32.485 1.00 98.00 186 PHE A O 1
ATOM 1490 N N . LYS A 1 187 ? 15.305 2.478 -32.047 1.00 96.94 187 LYS A N 1
ATOM 1491 C CA . LYS A 1 187 ? 15.300 3.328 -33.243 1.00 96.94 187 LYS A CA 1
ATOM 1492 C C . LYS A 1 187 ? 15.518 2.549 -34.536 1.00 96.94 187 LYS A C 1
ATOM 1494 O O . LYS A 1 187 ? 14.752 2.700 -35.486 1.00 96.94 187 LYS A O 1
ATOM 1499 N N . ASN A 1 188 ? 16.584 1.759 -34.592 1.00 97.56 188 ASN A N 1
ATOM 1500 C CA . ASN A 1 188 ? 17.112 1.210 -35.839 1.00 97.56 188 ASN A CA 1
ATOM 1501 C C . ASN A 1 188 ? 16.711 -0.252 -36.046 1.00 97.56 188 ASN A C 1
ATOM 1503 O O . ASN A 1 188 ? 16.466 -0.652 -37.189 1.00 97.56 188 ASN A O 1
ATOM 1507 N N . VAL A 1 189 ? 16.587 -1.030 -34.965 1.00 97.38 189 VAL A N 1
ATOM 1508 C CA . VAL A 1 189 ? 16.207 -2.450 -35.035 1.00 97.38 189 VAL A CA 1
ATOM 1509 C C . VAL A 1 189 ? 14.690 -2.610 -34.986 1.00 97.38 189 VAL A C 1
ATOM 1511 O O . VAL A 1 189 ? 14.098 -3.102 -35.946 1.00 97.38 189 VAL A O 1
ATOM 1514 N N . LEU A 1 190 ? 14.048 -2.172 -33.899 1.00 97.06 190 LEU A N 1
ATOM 1515 C CA . LEU A 1 190 ? 12.601 -2.335 -33.714 1.00 97.06 190 LEU A CA 1
ATOM 1516 C C . LEU A 1 190 ? 11.766 -1.279 -34.443 1.00 97.06 190 LEU A C 1
ATOM 1518 O O . LEU A 1 190 ? 10.600 -1.533 -34.739 1.00 97.06 190 LEU A O 1
ATOM 1522 N N . LYS A 1 191 ? 12.357 -0.117 -34.746 1.00 96.88 191 LYS A N 1
ATOM 1523 C CA . LYS A 1 191 ? 11.714 1.006 -35.449 1.00 96.88 191 LYS A CA 1
ATOM 1524 C C . LYS A 1 191 ? 10.398 1.444 -34.801 1.00 96.88 191 LYS A C 1
ATOM 1526 O O . LYS A 1 191 ? 9.422 1.731 -35.493 1.00 96.88 191 LYS A O 1
ATOM 1531 N N . ARG A 1 192 ? 10.374 1.489 -33.469 1.00 97.31 192 ARG A N 1
ATOM 1532 C CA . ARG A 1 192 ? 9.230 1.956 -32.677 1.00 97.31 192 ARG A CA 1
ATOM 1533 C C . ARG A 1 192 ? 9.689 2.602 -31.379 1.00 97.31 192 ARG A C 1
ATOM 1535 O O . ARG A 1 192 ? 10.816 2.396 -30.937 1.00 97.31 192 ARG A O 1
ATOM 1542 N N . ASN A 1 193 ? 8.770 3.317 -30.747 1.00 97.88 193 ASN A N 1
ATOM 1543 C CA . ASN A 1 193 ? 8.964 3.810 -29.396 1.00 97.88 193 ASN A CA 1
ATOM 1544 C C . ASN A 1 193 ? 8.958 2.645 -28.386 1.00 97.88 193 ASN A C 1
ATOM 1546 O O . ASN A 1 193 ? 8.165 1.703 -28.544 1.00 97.88 193 ASN A O 1
ATOM 1550 N N . PRO A 1 194 ? 9.836 2.672 -27.369 1.00 97.62 194 PRO A N 1
ATOM 1551 C CA . PRO A 1 194 ? 9.701 1.806 -26.208 1.00 97.62 194 PRO A CA 1
ATOM 1552 C C . PRO A 1 194 ? 8.513 2.223 -25.340 1.00 97.62 194 PRO A C 1
ATOM 1554 O O . PRO A 1 194 ? 8.095 3.382 -25.344 1.00 97.62 194 PRO A O 1
ATOM 1557 N N . THR A 1 195 ? 8.012 1.284 -24.548 1.00 96.69 195 THR A N 1
ATOM 1558 C CA . THR A 1 195 ? 7.132 1.592 -23.415 1.00 96.69 195 THR A CA 1
ATOM 1559 C C . THR A 1 195 ? 7.945 1.852 -22.146 1.00 96.69 195 THR A C 1
ATOM 1561 O O . THR A 1 195 ? 9.048 1.328 -21.989 1.00 96.69 195 THR A O 1
ATOM 1564 N N . ASP A 1 196 ? 7.389 2.633 -21.225 1.00 96.00 196 ASP A N 1
ATOM 1565 C CA . ASP A 1 196 ? 7.921 2.846 -19.872 1.00 96.00 196 ASP A CA 1
ATOM 1566 C C . ASP A 1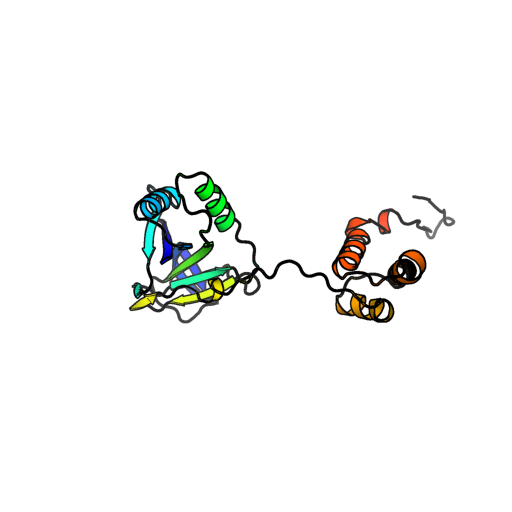 196 ? 8.328 1.546 -19.169 1.00 96.00 196 ASP A C 1
ATOM 1568 O O . ASP A 1 196 ? 9.449 1.433 -18.672 1.00 96.00 196 ASP A O 1
ATOM 1572 N N . VAL A 1 197 ? 7.468 0.530 -19.208 1.00 95.25 197 VAL A N 1
ATOM 1573 C CA . VAL A 1 197 ? 7.742 -0.777 -18.598 1.00 95.25 197 VAL A CA 1
ATOM 1574 C C . VAL A 1 197 ? 8.890 -1.520 -19.278 1.00 95.25 197 VAL A C 1
ATOM 1576 O O . VAL A 1 197 ? 9.672 -2.169 -18.589 1.00 95.25 197 VAL A O 1
ATOM 1579 N N . GLU A 1 198 ? 9.044 -1.432 -20.601 1.00 97.06 198 GLU A N 1
ATOM 1580 C CA . GLU A 1 198 ? 10.186 -2.059 -21.283 1.00 97.06 198 GLU A CA 1
ATOM 1581 C C . GLU A 1 198 ? 11.516 -1.451 -20.830 1.00 97.06 198 GLU A C 1
ATOM 1583 O O . GLU A 1 198 ? 12.477 -2.187 -20.595 1.00 97.06 198 GLU A O 1
ATOM 1588 N N . ILE A 1 199 ? 11.568 -0.127 -20.669 1.00 97.38 199 ILE A N 1
ATOM 1589 C CA . ILE A 1 199 ? 12.780 0.567 -20.220 1.00 97.38 199 ILE A CA 1
ATOM 1590 C C . ILE A 1 199 ? 13.070 0.268 -18.750 1.00 97.38 199 ILE A C 1
ATOM 1592 O O . ILE A 1 199 ? 14.214 -0.038 -18.419 1.00 97.38 199 ILE A O 1
ATOM 1596 N N . GLU A 1 200 ? 12.049 0.272 -17.890 1.00 96.19 200 GLU A N 1
ATOM 1597 C CA . GLU A 1 200 ? 12.184 -0.106 -16.478 1.00 96.19 200 GLU A CA 1
ATOM 1598 C C . GLU A 1 200 ? 12.740 -1.531 -16.340 1.00 96.19 200 GLU A C 1
ATOM 1600 O O . GLU A 1 200 ? 13.694 -1.770 -15.603 1.00 96.19 200 GLU A O 1
ATOM 1605 N N . VAL A 1 201 ? 12.204 -2.491 -17.102 1.00 96.75 201 VAL A N 1
ATOM 1606 C CA . VAL A 1 201 ? 12.673 -3.886 -17.074 1.00 96.75 201 VAL A CA 1
ATOM 1607 C C . VAL A 1 201 ? 14.140 -3.992 -17.495 1.00 96.75 201 VAL A C 1
ATOM 1609 O O . VAL A 1 201 ? 14.910 -4.715 -16.855 1.00 96.75 201 VAL A O 1
ATOM 1612 N N . ILE A 1 202 ? 14.556 -3.276 -18.543 1.00 97.25 202 ILE A N 1
ATOM 1613 C CA . ILE A 1 202 ? 15.964 -3.250 -18.961 1.00 97.25 202 ILE A CA 1
ATOM 1614 C C . ILE A 1 202 ? 16.833 -2.642 -17.855 1.00 97.25 202 ILE A C 1
ATOM 1616 O O . ILE A 1 202 ? 17.814 -3.267 -17.454 1.00 97.25 202 ILE A O 1
ATOM 1620 N N . ALA A 1 203 ? 16.448 -1.486 -17.310 1.00 96.88 203 ALA A N 1
ATOM 1621 C CA . ALA A 1 203 ? 17.189 -0.811 -16.246 1.00 96.88 203 ALA A CA 1
ATOM 1622 C C . ALA A 1 203 ? 17.393 -1.708 -15.017 1.00 96.88 203 ALA A C 1
ATOM 1624 O O . ALA A 1 203 ? 18.520 -1.868 -14.541 1.00 96.88 203 ALA A O 1
ATOM 1625 N N . GLN A 1 204 ? 16.336 -2.379 -14.554 1.00 95.88 204 GLN A N 1
ATOM 1626 C CA . GLN A 1 204 ? 16.426 -3.291 -13.414 1.00 95.88 204 GLN A CA 1
ATOM 1627 C C . GLN A 1 204 ? 17.320 -4.497 -13.719 1.00 95.88 204 GLN A C 1
ATOM 1629 O O . GLN A 1 204 ? 18.206 -4.831 -12.933 1.00 95.88 204 GLN A O 1
ATOM 1634 N N . THR A 1 205 ? 17.140 -5.137 -14.878 1.00 96.56 205 THR A N 1
ATOM 1635 C CA . THR A 1 205 ? 17.889 -6.358 -15.229 1.00 96.56 205 THR A CA 1
ATOM 1636 C C . THR A 1 205 ? 19.360 -6.102 -15.560 1.00 96.56 205 THR A C 1
ATOM 1638 O O . THR A 1 205 ? 20.181 -7.006 -15.400 1.00 96.56 205 THR A O 1
ATOM 1641 N N . TRP A 1 206 ? 19.713 -4.893 -16.003 1.00 96.31 206 TRP A N 1
ATOM 1642 C CA . TRP A 1 206 ? 21.092 -4.496 -16.324 1.00 96.31 206 TRP A CA 1
ATOM 1643 C C . TRP A 1 206 ? 21.787 -3.758 -15.176 1.00 96.31 206 TRP A C 1
ATOM 1645 O O . TRP A 1 206 ? 22.981 -3.451 -15.262 1.00 96.31 206 TRP A O 1
ATOM 1655 N N . SER A 1 207 ? 21.072 -3.514 -14.076 1.00 95.50 207 SER A N 1
ATOM 1656 C CA . SER A 1 207 ? 21.648 -2.976 -12.848 1.00 95.50 207 SER A CA 1
ATOM 1657 C C . SER A 1 207 ? 22.804 -3.844 -12.340 1.00 95.50 207 SER A C 1
ATOM 1659 O O . SER A 1 207 ? 22.871 -5.052 -12.590 1.00 95.50 207 SER A O 1
ATOM 1661 N N . GLU A 1 208 ? 23.720 -3.239 -11.581 1.00 93.31 208 GLU A N 1
ATOM 1662 C CA . GLU A 1 208 ? 24.850 -3.976 -11.007 1.00 93.31 208 GLU A CA 1
ATOM 1663 C C . GLU A 1 208 ? 24.397 -5.126 -10.108 1.00 93.31 208 GLU A C 1
ATOM 1665 O O . GLU A 1 208 ? 24.951 -6.219 -10.166 1.00 93.31 208 GLU A O 1
ATOM 1670 N N . HIS A 1 209 ? 23.342 -4.903 -9.329 1.00 92.00 209 HIS A N 1
ATOM 1671 C CA . HIS A 1 209 ? 22.799 -5.913 -8.432 1.00 92.00 209 HIS A CA 1
ATOM 1672 C C . HIS A 1 209 ? 22.227 -7.129 -9.179 1.00 92.00 209 HIS A C 1
ATOM 1674 O O . HIS A 1 209 ? 22.254 -8.233 -8.651 1.00 92.00 209 HIS A O 1
ATOM 1680 N N . CYS A 1 210 ? 21.714 -6.959 -10.401 1.00 94.31 210 CYS A N 1
ATOM 1681 C CA . CYS A 1 210 ? 21.168 -8.072 -11.180 1.00 94.31 210 CYS A CA 1
ATOM 1682 C C . CYS A 1 210 ? 22.210 -8.731 -12.083 1.00 94.31 210 CYS A C 1
ATOM 1684 O O . CYS A 1 210 ? 22.242 -9.957 -12.198 1.00 94.31 210 CYS A O 1
ATOM 1686 N N . LYS A 1 211 ? 23.046 -7.930 -12.749 1.00 93.19 211 LYS A N 1
ATOM 1687 C CA . LYS A 1 211 ? 23.999 -8.427 -13.745 1.00 93.19 211 LYS A CA 1
ATOM 1688 C C . LYS A 1 211 ? 25.348 -8.823 -13.142 1.00 93.19 211 LYS A C 1
ATOM 1690 O O . LYS A 1 211 ? 26.057 -9.606 -13.769 1.00 93.19 211 LYS A O 1
ATOM 1695 N N . HIS A 1 212 ? 25.679 -8.302 -11.958 1.00 92.88 212 HIS A N 1
ATOM 1696 C CA . HIS A 1 212 ? 26.980 -8.442 -11.297 1.00 92.88 212 HIS A CA 1
ATOM 1697 C C . HIS A 1 212 ? 28.141 -8.045 -12.231 1.00 92.88 212 HIS A C 1
ATOM 1699 O O . HIS A 1 212 ? 29.058 -8.835 -12.471 1.00 92.88 212 HIS A O 1
ATOM 1705 N N . LYS A 1 213 ? 28.097 -6.834 -12.807 1.00 91.94 213 LYS A N 1
ATOM 1706 C CA . LYS A 1 213 ? 29.064 -6.374 -13.819 1.00 91.94 213 LYS A CA 1
ATOM 1707 C C . LYS A 1 213 ? 30.470 -6.267 -13.241 1.00 91.94 213 LYS A C 1
ATOM 1709 O O . LYS A 1 213 ? 31.409 -6.582 -13.957 1.00 91.94 213 LYS A O 1
ATOM 1714 N N . ILE A 1 214 ? 30.632 -5.901 -11.966 1.00 92.19 214 ILE A N 1
ATOM 1715 C CA . ILE A 1 214 ? 31.947 -5.859 -11.302 1.00 92.19 214 ILE A CA 1
ATOM 1716 C C . ILE A 1 214 ? 32.556 -7.261 -11.226 1.00 92.19 214 ILE A C 1
ATOM 1718 O O . ILE A 1 214 ? 33.735 -7.433 -11.512 1.00 92.19 214 ILE A O 1
ATOM 1722 N N . PHE A 1 215 ? 31.759 -8.271 -10.874 1.00 91.50 215 PHE A N 1
ATOM 1723 C CA . PHE A 1 215 ? 32.239 -9.654 -10.781 1.00 91.50 215 PHE A CA 1
ATOM 1724 C C . PHE A 1 215 ? 32.538 -10.276 -12.147 1.00 91.50 215 PHE A C 1
ATOM 1726 O O . PHE A 1 215 ? 33.349 -11.191 -12.228 1.00 91.50 215 PHE A O 1
ATOM 1733 N N . ALA A 1 216 ? 31.878 -9.798 -13.201 1.00 90.94 216 ALA A N 1
ATOM 1734 C CA . ALA A 1 216 ? 32.106 -10.233 -14.574 1.00 90.94 216 ALA A CA 1
ATOM 1735 C C . ALA A 1 216 ? 33.142 -9.377 -15.325 1.00 90.94 216 ALA A C 1
ATOM 1737 O O . ALA A 1 216 ? 33.412 -9.648 -16.494 1.00 90.94 216 ALA A O 1
ATOM 1738 N N . ALA A 1 217 ? 33.676 -8.323 -14.704 1.00 91.31 217 ALA A N 1
ATOM 1739 C CA . ALA A 1 217 ? 34.610 -7.419 -15.355 1.00 91.31 217 ALA A CA 1
ATOM 1740 C C . ALA A 1 217 ? 36.020 -8.013 -15.394 1.00 91.31 217 ALA A C 1
ATOM 1742 O O . ALA A 1 217 ? 36.520 -8.548 -14.402 1.00 91.31 217 ALA A O 1
ATOM 1743 N N . ASP A 1 218 ? 36.698 -7.816 -16.522 1.00 91.81 218 ASP A N 1
ATOM 1744 C CA . ASP A 1 218 ? 38.146 -7.965 -16.580 1.00 91.81 218 ASP A CA 1
ATOM 1745 C C . ASP A 1 218 ? 38.801 -6.905 -15.686 1.00 91.81 218 ASP A C 1
ATOM 1747 O O . ASP A 1 218 ? 38.423 -5.729 -15.715 1.00 91.81 218 ASP A O 1
ATOM 1751 N N . TYR A 1 219 ? 39.818 -7.297 -14.919 1.00 85.56 219 TYR A N 1
ATOM 1752 C CA . TYR A 1 219 ? 40.580 -6.368 -14.092 1.00 85.56 219 TYR A CA 1
ATOM 1753 C C . TYR A 1 219 ? 42.080 -6.461 -14.377 1.00 85.56 219 TYR A C 1
ATOM 1755 O O . TYR A 1 219 ? 42.656 -7.530 -14.589 1.00 85.56 219 TYR A O 1
ATOM 1763 N N . GLU A 1 220 ? 42.734 -5.302 -14.372 1.00 87.06 220 GLU A N 1
ATOM 1764 C CA . GLU A 1 220 ? 44.189 -5.197 -14.412 1.00 87.06 220 GLU A CA 1
ATOM 1765 C C . GLU A 1 220 ? 44.692 -4.915 -12.994 1.00 87.06 220 GLU A C 1
ATOM 1767 O O . GLU A 1 220 ? 44.287 -3.941 -12.360 1.00 87.06 220 GLU A O 1
ATOM 1772 N N . TYR A 1 221 ? 45.566 -5.782 -12.479 1.00 84.56 221 TYR A N 1
ATOM 1773 C CA . TYR A 1 221 ? 46.161 -5.632 -11.154 1.00 84.56 221 TYR A CA 1
ATOM 1774 C C . TYR A 1 221 ? 47.683 -5.510 -11.257 1.00 84.56 221 TYR A C 1
ATOM 1776 O O . TYR A 1 221 ? 48.353 -6.334 -11.886 1.00 84.56 221 TYR A O 1
ATOM 1784 N N . SER A 1 222 ? 48.231 -4.483 -10.607 1.00 80.94 222 SER A N 1
ATOM 1785 C CA . SER A 1 222 ? 49.671 -4.262 -10.479 1.00 80.94 222 SER A CA 1
ATOM 1786 C C . SER A 1 222 ? 50.052 -4.110 -9.010 1.00 80.94 222 SER A C 1
ATOM 1788 O O . SER A 1 222 ? 49.528 -3.231 -8.321 1.00 80.94 222 SER A O 1
ATOM 1790 N N . GLU A 1 223 ? 51.004 -4.910 -8.544 1.00 83.06 223 GLU A N 1
ATOM 1791 C CA . GLU A 1 223 ? 51.599 -4.767 -7.217 1.00 83.06 223 GLU A CA 1
ATOM 1792 C C . GLU A 1 223 ? 52.929 -4.010 -7.339 1.00 83.06 223 GLU A C 1
ATOM 1794 O O . GLU A 1 223 ? 53.705 -4.259 -8.257 1.00 83.06 223 GLU A O 1
ATOM 1799 N N . LYS A 1 224 ? 53.230 -3.079 -6.421 1.00 72.25 224 LYS A N 1
ATOM 1800 C CA . LYS A 1 224 ? 54.398 -2.170 -6.521 1.00 72.25 224 LYS A CA 1
ATOM 1801 C C . LYS A 1 224 ? 55.779 -2.863 -6.561 1.00 72.25 224 LYS A C 1
ATOM 1803 O O . LYS A 1 224 ? 56.781 -2.160 -6.655 1.00 72.25 224 LYS A O 1
ATOM 1808 N N . GLN A 1 225 ? 55.860 -4.194 -6.478 1.00 61.53 225 GLN A N 1
ATOM 1809 C CA . GLN A 1 225 ? 57.117 -4.954 -6.500 1.00 61.53 225 GLN A CA 1
ATOM 1810 C C . GLN A 1 225 ? 57.217 -6.043 -7.586 1.00 61.53 225 GLN A C 1
ATOM 1812 O O . GLN A 1 225 ? 58.274 -6.657 -7.685 1.00 61.53 225 GLN A O 1
ATOM 1817 N N . HIS A 1 226 ? 56.207 -6.250 -8.443 1.00 58.97 226 HIS A N 1
ATOM 1818 C CA . HIS A 1 226 ? 56.293 -7.172 -9.589 1.00 58.97 226 HIS A CA 1
ATOM 1819 C C . HIS A 1 226 ? 55.378 -6.730 -10.749 1.00 58.97 226 HIS A C 1
ATOM 1821 O O . HIS A 1 226 ? 54.288 -6.214 -10.513 1.00 58.97 226 HIS A O 1
ATOM 1827 N N . ASP A 1 227 ? 55.828 -6.937 -11.996 1.00 57.97 227 ASP A N 1
ATOM 1828 C CA . ASP A 1 227 ? 55.128 -6.518 -13.224 1.00 57.97 227 ASP A CA 1
ATOM 1829 C C . ASP A 1 227 ? 53.656 -6.972 -13.278 1.00 57.97 227 ASP A C 1
ATOM 1831 O O . ASP A 1 227 ? 53.312 -8.091 -12.884 1.00 57.97 227 ASP A O 1
ATOM 1835 N N . ALA A 1 228 ? 52.793 -6.092 -13.800 1.00 58.28 228 ALA A N 1
ATOM 1836 C CA . ALA A 1 228 ? 51.349 -6.293 -13.905 1.00 58.28 228 ALA A CA 1
ATOM 1837 C C . ALA A 1 228 ? 50.998 -7.572 -14.689 1.00 58.28 228 ALA A C 1
ATOM 1839 O O . ALA A 1 228 ? 51.451 -7.771 -15.818 1.00 58.28 228 ALA A O 1
ATOM 1840 N N . LYS A 1 229 ? 50.148 -8.428 -14.109 1.00 61.78 229 LYS A N 1
ATOM 1841 C CA . LYS A 1 229 ? 49.589 -9.611 -14.782 1.00 61.78 229 LYS A CA 1
ATOM 1842 C C . LYS A 1 229 ? 48.113 -9.373 -15.079 1.00 61.78 229 LYS A C 1
ATOM 1844 O O . LYS A 1 229 ? 47.340 -9.100 -14.166 1.00 61.78 229 LYS A O 1
ATOM 1849 N N . LYS A 1 230 ? 47.715 -9.529 -16.346 1.00 57.97 230 LYS A N 1
ATOM 1850 C CA . LYS A 1 230 ? 46.300 -9.660 -16.720 1.00 57.97 230 LYS A CA 1
ATOM 1851 C C . LYS A 1 230 ? 45.773 -11.006 -16.239 1.00 57.97 230 LYS A C 1
ATOM 1853 O O . LYS A 1 230 ? 46.363 -12.036 -16.566 1.00 57.97 230 LYS A O 1
ATOM 1858 N N . ILE A 1 231 ? 44.678 -10.986 -15.488 1.00 60.97 231 ILE A N 1
ATOM 1859 C CA . ILE A 1 231 ? 43.969 -12.183 -15.035 1.00 60.97 231 ILE A CA 1
ATOM 1860 C C . ILE A 1 231 ? 42.558 -12.093 -15.631 1.00 60.97 231 ILE A C 1
ATOM 1862 O O . ILE A 1 231 ? 41.816 -11.200 -15.231 1.00 60.97 231 ILE A O 1
ATOM 1866 N N . PRO A 1 232 ? 42.210 -12.930 -16.624 1.00 54.62 232 PRO A N 1
ATOM 1867 C CA . PRO A 1 232 ? 40.846 -12.978 -17.140 1.00 54.62 232 PRO A CA 1
ATOM 1868 C C . PRO A 1 232 ? 39.903 -13.595 -16.098 1.00 54.62 232 PRO A C 1
ATOM 1870 O O . PRO A 1 232 ? 40.338 -14.438 -15.305 1.00 54.62 232 PRO A O 1
ATOM 1873 N N . ALA A 1 233 ? 38.642 -13.162 -16.117 1.00 54.59 233 ALA A N 1
ATOM 1874 C CA . ALA A 1 233 ? 37.560 -13.738 -15.316 1.00 54.59 233 ALA A CA 1
ATOM 1875 C C . ALA A 1 233 ? 37.129 -15.129 -15.818 1.00 54.59 233 ALA A C 1
ATOM 1877 O O . ALA A 1 233 ? 37.180 -15.372 -17.048 1.00 54.59 233 ALA A O 1
#

Foldseek 3Di:
DKKKKWKWFPPDWDWWDFPPDIFIWTKIKIKIKDDPFDPVRVVVCLPPVDDPVTIHMDMADFQDAAAFKKKWWFWAQPDDDVVQVVVLVVCVVDPGPDNPIRMTITIMTTGPDDDPGDNTPPDDPVTTDIDIDHHRDGDDRPPSSVPRDCPDDDWDFDPLVCQVVVCVVVVLPDDPVLNVVVSCCCVPPVNGTDIPVVSSVSSVCVDCVNPVCVVQDFDWDDDPPDDIDGDHD

Sequence (233 aa):
MQLRFEVTNKFIESEKRIGATRAKVKDVFLFYFQDNLSTNDLNILKKVLHNSALQDVAVITTDTPIELQKVDLLFLPGMTDNVAESIKSALALTPLKNTKCKVHTGKCYEFLSPTNNFEIEGYNSLLHFMDLTSANSAWKFPARFLNIKNEGATFTEIPVDALKQWIDSNLLALNDIETDVILDYFKNVLKRNPTDVEIEVIAQTWSEHCKHKIFAADYEYSEKQHDAKKIPA

pLDDT: mean 86.99, std 9.72, range [54.59, 98.0]